Protein AF-A0A535CA31-F1 (afdb_monomer_lite)

Secondary structure (DSSP, 8-state):
-BSSSSTTSPB-----TT--EEEEEEEEEETTEEEEEEEESSPPTTSS--SS----TT-S---EEEEESBSTTS-BS-------PPPSSEEHHHHHB--TTT-BPPHHHHHHHHTTS-EEEEEEEPPPPSS-------S-TTHHHH-TTT---EEBSSTTS-GGG-SEEEE--GGGT-----SSEEEEEEEESS-GGGGG---SSGGGHHHHHHHHHTSEEEEEEEEESS--

pLDDT: mean 82.65, std 15.98, range [39.56, 98.69]

Foldseek 3Di:
DFADPEPPGHDLDDDDQPWDWDFLDDQDDYPLFGKTWTQTDDDPVPLVDDDDDPPPQQPDDRSTDIDTQPPNVDDGSDDDDDAPQDDAPFEVCSLQAGPPVRGGDHLVNSCRRAPFHKGKYKFAFADDDPDQPDDDDDQAPPCLLQVQVNQQRFGDRDLPDDSVPGRAGEGEDVVLVADEDDHSFMKMFIWGAQDPCLQRQDGPDHDPRSVRSVSSSSHTYTNYMDGDHDGD

Radius of gyration: 19.21 Å; chains: 1; bounding box: 56×37×55 Å

Structure (mmCIF, N/CA/C/O backbone):
data_AF-A0A535CA31-F1
#
_entry.id   AF-A0A535CA31-F1
#
loop_
_atom_site.group_PDB
_atom_site.id
_atom_site.type_symbol
_atom_site.label_atom_id
_atom_site.label_alt_id
_atom_site.label_comp_id
_atom_site.label_asym_id
_atom_site.label_entity_id
_atom_site.label_seq_id
_atom_site.pdbx_PDB_ins_code
_atom_site.Cartn_x
_atom_site.Cartn_y
_atom_site.Cartn_z
_atom_site.occupancy
_atom_site.B_iso_or_equiv
_atom_site.auth_seq_id
_atom_site.auth_comp_id
_atom_site.auth_asym_id
_atom_site.auth_atom_id
_atom_site.pdbx_PDB_model_num
ATOM 1 N N . MET A 1 1 ? -8.182 5.124 22.057 1.00 86.69 1 MET A N 1
ATOM 2 C CA . MET A 1 1 ? -7.651 3.838 21.563 1.00 86.69 1 MET A CA 1
ATOM 3 C C . MET A 1 1 ? -7.171 2.976 22.728 1.00 86.69 1 MET A C 1
ATOM 5 O O . MET A 1 1 ? -6.646 3.518 23.700 1.00 86.69 1 MET A O 1
ATOM 9 N N . ARG A 1 2 ? -7.371 1.656 22.662 1.00 88.81 2 ARG A N 1
ATOM 10 C CA . ARG A 1 2 ? -7.051 0.695 23.732 1.00 88.81 2 ARG A CA 1
ATOM 11 C C . ARG A 1 2 ? -6.333 -0.548 23.208 1.00 88.81 2 ARG A C 1
ATOM 13 O O . ARG A 1 2 ? -6.508 -0.919 22.053 1.00 88.81 2 ARG A O 1
ATOM 20 N N . ALA A 1 3 ? -5.570 -1.219 24.069 1.00 86.12 3 ALA A N 1
ATOM 21 C CA . ALA A 1 3 ? -4.814 -2.427 23.711 1.00 86.12 3 ALA A CA 1
ATOM 22 C C . ALA A 1 3 ? -5.703 -3.646 23.403 1.00 86.12 3 ALA A C 1
ATOM 24 O O . ALA A 1 3 ? -5.323 -4.532 22.645 1.00 86.12 3 ALA A O 1
ATOM 25 N N . LYS A 1 4 ? -6.905 -3.692 23.985 1.00 91.25 4 LYS A N 1
ATOM 26 C CA . LYS A 1 4 ? -7.910 -4.748 23.803 1.00 91.25 4 LYS A CA 1
ATOM 27 C C . LYS A 1 4 ? -9.289 -4.104 23.617 1.00 91.25 4 LYS A C 1
ATOM 29 O O . LYS A 1 4 ? -9.471 -2.982 24.100 1.00 91.25 4 LYS A O 1
ATOM 34 N N . PRO A 1 5 ? -10.249 -4.775 22.954 1.00 94.81 5 PRO A N 1
ATOM 35 C CA . PRO A 1 5 ? -11.619 -4.282 22.904 1.00 94.81 5 PRO A CA 1
ATOM 36 C C . PRO A 1 5 ? -12.211 -4.284 24.320 1.00 94.81 5 PRO A C 1
ATOM 38 O O . PRO A 1 5 ? -12.042 -5.248 25.065 1.00 94.81 5 PRO A O 1
ATOM 41 N N . GLY A 1 6 ? -12.878 -3.195 24.691 1.00 95.56 6 GLY A N 1
ATOM 42 C CA . GLY A 1 6 ? -13.497 -3.012 26.004 1.00 95.56 6 GLY A CA 1
ATOM 43 C C . GLY A 1 6 ? -12.935 -1.818 26.775 1.00 95.56 6 GLY A C 1
ATOM 44 O O . GLY A 1 6 ? -11.783 -1.415 26.627 1.00 95.56 6 GLY A O 1
ATOM 45 N N . THR A 1 7 ? -13.766 -1.243 27.631 1.00 94.50 7 THR A N 1
ATOM 46 C CA . THR A 1 7 ? -13.487 -0.074 28.473 1.00 94.50 7 THR A CA 1
ATOM 47 C C . THR A 1 7 ? -12.431 -0.337 29.550 1.00 94.50 7 THR A C 1
ATOM 49 O O . THR A 1 7 ? -11.760 0.604 29.970 1.00 94.50 7 THR A O 1
ATOM 52 N N . ALA A 1 8 ? -12.214 -1.602 29.928 1.00 95.69 8 ALA A N 1
ATOM 53 C CA . ALA A 1 8 ? -11.153 -2.027 30.846 1.00 95.69 8 ALA A CA 1
ATOM 54 C C . ALA A 1 8 ? -9.780 -2.238 30.170 1.00 95.69 8 ALA A C 1
ATOM 56 O O . ALA A 1 8 ? -8.780 -2.438 30.857 1.00 95.69 8 ALA A O 1
ATOM 57 N N . GLY A 1 9 ? -9.701 -2.211 28.833 1.00 89.69 9 GLY A N 1
ATOM 58 C CA . GLY A 1 9 ? -8.431 -2.354 28.116 1.00 89.69 9 GLY A CA 1
ATOM 59 C C . GLY A 1 9 ? -7.491 -1.178 28.393 1.00 89.69 9 GLY A C 1
ATOM 60 O O . GLY A 1 9 ? -7.945 -0.034 28.449 1.00 89.69 9 GLY A O 1
ATOM 61 N N . ALA A 1 10 ? -6.185 -1.438 28.525 1.00 87.62 10 ALA A N 1
ATOM 62 C CA . ALA A 1 10 ? -5.186 -0.390 28.753 1.00 87.62 10 ALA A CA 1
ATOM 63 C C . ALA A 1 10 ? -5.309 0.719 27.693 1.00 87.62 10 ALA A C 1
ATOM 65 O O . ALA A 1 10 ? -5.395 0.428 26.495 1.00 87.62 10 ALA A O 1
ATOM 66 N N . GLN A 1 11 ? -5.364 1.978 28.132 1.00 85.19 11 GLN A N 1
ATOM 67 C CA . GLN A 1 11 ? -5.439 3.123 27.231 1.00 85.19 11 GLN A CA 1
ATOM 68 C C . GLN A 1 11 ? -4.088 3.308 26.545 1.00 85.19 11 GLN A C 1
ATOM 70 O O . GLN A 1 11 ? -3.075 3.468 27.216 1.00 85.19 11 GLN A O 1
ATOM 75 N N . LEU A 1 12 ? -4.097 3.287 25.212 1.00 81.31 12 LEU A N 1
ATOM 76 C CA . LEU A 1 12 ? -2.897 3.510 24.406 1.00 81.31 12 LEU A CA 1
ATOM 77 C C . LEU A 1 12 ? -2.758 4.983 24.014 1.00 81.31 12 LEU A C 1
ATOM 79 O O . LEU A 1 12 ? -1.658 5.507 23.989 1.00 81.31 12 LEU A O 1
ATOM 83 N N . GLY A 1 13 ? -3.879 5.667 23.769 1.00 79.00 13 GLY A N 1
ATOM 84 C CA . GLY A 1 13 ? -3.908 7.090 23.424 1.00 79.00 13 GLY A CA 1
ATOM 85 C C . GLY A 1 13 ? -5.262 7.526 22.868 1.00 79.00 13 GLY A C 1
ATOM 86 O O . GLY A 1 13 ? -6.259 6.804 23.008 1.00 79.00 13 GLY A O 1
ATOM 87 N N . THR A 1 14 ? -5.308 8.694 22.235 1.00 80.88 14 THR A N 1
ATOM 88 C CA . THR A 1 14 ? -6.499 9.287 21.602 1.00 80.88 14 THR A CA 1
ATOM 89 C C . THR A 1 14 ? -6.304 9.426 20.093 1.00 80.88 14 THR A C 1
ATOM 91 O O . THR A 1 14 ? -5.176 9.445 19.616 1.00 80.88 14 THR A O 1
ATOM 94 N N . ILE A 1 15 ? -7.415 9.468 19.356 1.00 77.69 15 ILE A N 1
ATOM 95 C CA . ILE A 1 15 ? -7.457 9.815 17.931 1.00 77.69 15 ILE A CA 1
ATOM 96 C C . ILE A 1 15 ? -8.260 11.107 17.862 1.00 77.69 15 ILE A C 1
ATOM 98 O O . ILE A 1 15 ? -9.351 11.169 18.441 1.00 77.69 15 ILE A O 1
ATOM 102 N N . ASP A 1 16 ? -7.707 12.125 17.219 1.00 81.12 16 ASP A N 1
ATOM 103 C CA . ASP A 1 16 ? -8.359 13.425 17.112 1.00 81.12 16 ASP A CA 1
ATOM 104 C C . ASP A 1 16 ? -9.468 13.386 16.055 1.00 81.12 16 ASP A C 1
ATOM 106 O O . ASP A 1 16 ? -9.433 12.611 15.096 1.00 81.12 16 ASP A O 1
ATOM 110 N N . ALA A 1 17 ? -10.479 14.239 16.225 1.00 83.31 17 ALA A N 1
ATOM 111 C CA . ALA A 1 17 ? -11.563 14.342 15.259 1.00 83.31 17 ALA A CA 1
ATOM 112 C C . ALA A 1 17 ? -11.018 14.718 13.869 1.00 83.31 17 ALA A C 1
ATOM 114 O O . ALA A 1 17 ? -10.210 15.636 13.734 1.00 83.31 17 ALA A O 1
ATOM 115 N N . GLY A 1 18 ? -11.477 14.008 12.837 1.00 82.75 18 GLY A N 1
ATOM 116 C CA . GLY A 1 18 ? -11.027 14.200 11.456 1.00 82.75 18 GLY A CA 1
ATOM 117 C C . GLY A 1 18 ? -9.756 13.433 11.075 1.00 82.75 18 GLY A C 1
ATOM 118 O O . GLY A 1 18 ? -9.394 13.448 9.900 1.00 82.75 18 GLY A O 1
ATOM 119 N N . GLN A 1 19 ? -9.096 12.735 12.008 1.00 81.75 19 GLN A N 1
ATOM 120 C CA . GLN A 1 19 ? -7.996 11.832 11.659 1.00 81.75 19 GLN A CA 1
ATOM 121 C C . GLN A 1 19 ? -8.506 10.565 10.966 1.00 81.75 19 GLN A C 1
ATOM 123 O O . GLN A 1 19 ? -9.534 9.994 11.334 1.00 81.75 19 GLN A O 1
ATOM 128 N N . LEU A 1 20 ? -7.748 10.111 9.968 1.00 81.19 20 LEU A N 1
ATOM 129 C CA . LEU A 1 20 ? -8.026 8.881 9.237 1.00 81.19 20 LEU A CA 1
ATOM 130 C C . LEU A 1 20 ? -7.389 7.674 9.936 1.00 81.19 20 LEU A C 1
ATOM 132 O O . LEU A 1 20 ? -6.297 7.747 10.500 1.00 81.19 20 LEU A O 1
ATOM 136 N N . GLY A 1 21 ? -8.060 6.530 9.857 1.00 83.88 21 GLY A N 1
ATOM 137 C CA . GLY A 1 21 ? -7.533 5.249 10.309 1.00 83.88 21 GLY A CA 1
ATOM 138 C C . GLY A 1 21 ? -8.069 4.112 9.450 1.00 83.88 21 GLY A C 1
ATOM 139 O O . GLY A 1 21 ? -9.169 4.195 8.9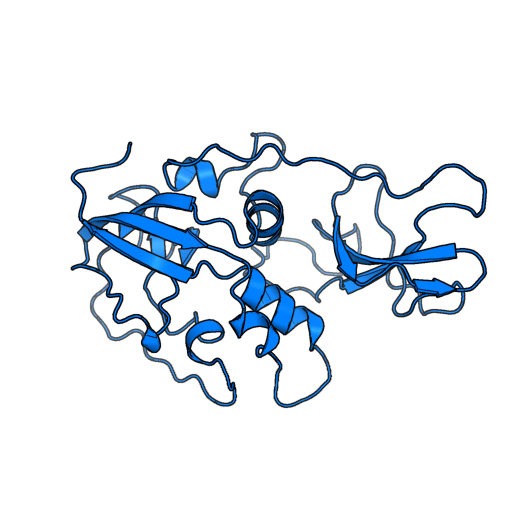05 1.00 83.88 21 GLY A O 1
ATOM 140 N N . PHE A 1 22 ? -7.292 3.042 9.337 1.00 86.12 22 PHE A N 1
ATOM 141 C CA . PHE A 1 22 ? -7.656 1.850 8.582 1.00 86.12 22 PHE A CA 1
ATOM 142 C C . PHE A 1 22 ? -8.183 0.776 9.515 1.00 86.12 22 PHE A C 1
ATOM 144 O O . PHE A 1 22 ? -7.484 0.372 10.439 1.00 86.12 22 PHE A O 1
ATOM 151 N N . VAL A 1 23 ? -9.398 0.286 9.271 1.00 89.94 23 VAL A N 1
ATOM 152 C CA . VAL A 1 23 ? -9.935 -0.866 10.004 1.00 89.94 23 VAL A CA 1
ATOM 153 C C . VAL A 1 23 ? -9.189 -2.121 9.564 1.00 89.94 23 VAL A C 1
ATOM 155 O O . VAL A 1 23 ? -9.264 -2.516 8.404 1.00 89.94 23 VAL A O 1
ATOM 158 N N . VAL A 1 24 ? -8.491 -2.759 10.502 1.00 86.88 24 VAL A N 1
ATOM 159 C CA . VAL A 1 24 ? -7.731 -3.995 10.253 1.00 86.88 24 VAL A CA 1
ATOM 160 C C . VAL A 1 24 ? -8.360 -5.219 10.917 1.00 86.88 24 VAL A C 1
ATOM 162 O O . VAL A 1 24 ? -8.057 -6.343 10.534 1.00 86.88 24 VAL A O 1
ATOM 165 N N . ALA A 1 25 ? -9.245 -5.021 11.902 1.00 88.75 25 ALA A N 1
ATOM 166 C CA . ALA A 1 25 ? -10.047 -6.087 12.503 1.00 88.75 25 ALA A CA 1
ATOM 167 C C . ALA A 1 25 ? -11.339 -5.548 13.144 1.00 88.75 25 ALA A C 1
ATOM 169 O O . ALA A 1 25 ? -11.441 -4.366 13.482 1.00 88.75 25 ALA A O 1
ATOM 170 N N . GLY A 1 26 ? -12.301 -6.442 13.381 1.00 91.31 26 GLY A N 1
ATOM 171 C CA . GLY A 1 26 ? -13.609 -6.136 13.970 1.00 91.31 26 GLY A CA 1
ATOM 172 C C . GLY A 1 26 ? -14.763 -6.210 12.956 1.00 91.31 26 GLY A C 1
ATOM 173 O O . GLY A 1 26 ? -14.528 -6.526 11.792 1.00 91.31 26 GLY A O 1
ATOM 174 N N . PRO A 1 27 ? -16.010 -5.942 13.385 1.00 94.56 27 PRO A N 1
ATOM 175 C CA . PRO A 1 27 ? -16.383 -5.514 14.733 1.00 94.56 27 PRO A CA 1
ATOM 176 C C . PRO A 1 27 ? -16.259 -6.632 15.779 1.00 94.56 27 PRO A C 1
ATOM 178 O O . PRO A 1 27 ? -16.555 -7.792 15.508 1.00 94.56 27 PRO A O 1
ATOM 181 N N . VAL A 1 28 ? -15.870 -6.266 17.001 1.00 95.94 28 VAL A N 1
ATOM 182 C CA . VAL A 1 28 ? -15.952 -7.117 18.199 1.00 95.94 28 VAL A CA 1
ATOM 183 C C . VAL A 1 28 ? -16.857 -6.438 19.222 1.00 95.94 28 VAL A C 1
ATOM 185 O O . VAL A 1 28 ? -16.630 -5.286 19.585 1.00 95.94 28 VAL A O 1
ATOM 188 N N . SER A 1 29 ? -17.885 -7.134 19.703 1.00 96.19 29 SER A N 1
ATOM 189 C CA . SER A 1 29 ? -18.776 -6.604 20.741 1.00 96.19 29 SER A CA 1
ATOM 190 C C . SER A 1 29 ? -18.151 -6.746 22.132 1.00 96.19 29 SER A C 1
ATOM 192 O O . SER A 1 29 ? -17.832 -7.856 22.549 1.00 96.19 29 SER A O 1
ATOM 194 N N . ALA A 1 30 ? -18.004 -5.638 22.864 1.00 96.44 30 ALA A N 1
ATOM 195 C CA . ALA A 1 30 ? -17.549 -5.632 24.259 1.00 96.44 30 ALA A CA 1
ATOM 196 C C . ALA A 1 30 ? -18.073 -4.394 25.005 1.00 96.44 30 ALA A C 1
ATOM 198 O O . ALA A 1 30 ? -18.080 -3.290 24.457 1.00 96.44 30 ALA A O 1
ATOM 199 N N . ASP A 1 31 ? -18.506 -4.576 26.255 1.00 95.31 31 ASP A N 1
ATOM 200 C CA . ASP A 1 31 ? -19.038 -3.522 27.137 1.00 95.31 31 ASP A CA 1
ATOM 201 C C . ASP A 1 31 ? -20.188 -2.695 26.529 1.00 95.31 31 ASP A C 1
ATOM 203 O O . ASP A 1 31 ? -20.350 -1.516 26.829 1.00 95.31 31 ASP A O 1
ATOM 207 N N . GLY A 1 32 ? -20.978 -3.303 25.639 1.00 94.44 32 GLY A N 1
ATOM 208 C CA . GLY A 1 32 ? -22.076 -2.633 24.932 1.00 94.44 32 GLY A CA 1
ATOM 209 C C . GLY A 1 32 ? -21.660 -1.842 23.686 1.00 94.44 32 GLY A C 1
ATOM 210 O O . GLY A 1 32 ? -22.526 -1.280 23.023 1.00 94.44 32 GLY A O 1
ATOM 211 N N . TYR A 1 33 ? -20.375 -1.827 23.325 1.00 95.62 33 TYR A N 1
ATOM 212 C CA . TYR A 1 33 ? -19.852 -1.138 22.142 1.00 95.62 33 TYR A CA 1
ATOM 213 C C . TYR A 1 33 ? -19.453 -2.133 21.045 1.00 95.62 33 TYR A C 1
ATOM 215 O O . TYR A 1 33 ? -19.024 -3.255 21.328 1.00 95.62 33 TYR A O 1
ATOM 223 N N . ALA A 1 34 ? -19.521 -1.691 19.788 1.00 95.69 34 ALA A N 1
ATOM 224 C CA . ALA A 1 34 ? -18.806 -2.327 18.685 1.00 95.69 34 ALA A CA 1
ATOM 225 C C . ALA A 1 34 ? -17.381 -1.761 18.623 1.00 95.69 34 ALA A C 1
ATOM 227 O O . ALA A 1 34 ? -17.205 -0.553 18.465 1.00 95.69 34 ALA A O 1
ATOM 228 N N . TRP A 1 35 ? -16.374 -2.619 18.760 1.00 95.81 35 TRP A N 1
ATOM 229 C CA . TRP A 1 35 ? -14.964 -2.245 18.718 1.00 95.81 35 TRP A CA 1
ATOM 230 C C . TRP A 1 35 ? -14.332 -2.637 17.390 1.00 95.81 35 TRP A C 1
ATOM 232 O O . TRP A 1 35 ? -14.496 -3.763 16.923 1.00 95.81 35 TRP A O 1
ATOM 242 N N . TYR A 1 36 ? -13.550 -1.723 16.832 1.00 94.31 36 TYR A N 1
ATOM 243 C CA . TYR A 1 36 ? -12.744 -1.928 15.638 1.00 94.31 36 TYR A CA 1
ATOM 244 C C . TYR A 1 36 ? -11.279 -1.734 15.990 1.00 94.31 36 TYR A C 1
ATOM 246 O O . TYR A 1 36 ? -10.933 -0.807 16.726 1.00 94.31 36 TYR A O 1
ATOM 254 N N . ARG A 1 37 ? -10.415 -2.606 15.478 1.00 91.06 37 ARG A N 1
ATOM 255 C CA . ARG A 1 37 ? -8.972 -2.408 15.557 1.00 91.06 37 ARG A CA 1
ATOM 256 C C . ARG A 1 37 ? -8.558 -1.560 14.370 1.00 91.06 37 ARG A C 1
ATOM 258 O O . ARG A 1 37 ? -8.834 -1.939 13.231 1.00 91.06 37 ARG A O 1
ATOM 265 N N . LEU A 1 38 ? -7.915 -0.433 14.640 1.00 88.12 38 LEU A N 1
ATOM 266 C CA . LEU A 1 38 ? -7.417 0.467 13.612 1.00 88.12 38 LEU A CA 1
ATOM 267 C C . LEU A 1 38 ? -5.899 0.406 13.523 1.00 88.12 38 LEU A C 1
ATOM 269 O O . LEU A 1 38 ? -5.246 0.250 14.548 1.00 88.12 38 LEU A O 1
ATOM 273 N N . SER A 1 39 ? -5.380 0.596 12.314 1.00 81.06 39 SER A N 1
ATOM 274 C CA . SER A 1 39 ? -4.053 1.155 12.064 1.00 81.06 39 SER A CA 1
ATOM 275 C C . SER A 1 39 ? -4.235 2.650 11.787 1.00 81.06 39 SER A C 1
ATOM 277 O O . SER A 1 39 ? -4.867 3.026 10.797 1.00 81.06 39 SER A O 1
ATOM 279 N N . ALA A 1 40 ? -3.817 3.508 12.718 1.00 65.94 40 ALA A N 1
ATOM 280 C CA . ALA A 1 40 ? -4.066 4.948 12.628 1.00 65.94 40 ALA A CA 1
ATOM 281 C C . ALA A 1 40 ? -3.080 5.644 11.672 1.00 65.94 40 ALA A C 1
ATOM 283 O O . ALA A 1 40 ? -1.875 5.393 11.720 1.00 65.94 40 ALA A O 1
ATOM 284 N N . VAL A 1 41 ? -3.588 6.544 10.821 1.00 56.06 41 VAL A N 1
ATOM 285 C CA . VAL A 1 41 ? -2.772 7.378 9.927 1.00 56.06 41 VAL A CA 1
ATOM 286 C C . VAL A 1 41 ? -2.448 8.670 10.659 1.00 56.06 41 VAL A C 1
ATOM 288 O O . VAL A 1 41 ? -3.276 9.571 10.758 1.00 56.06 41 VAL A O 1
ATOM 291 N N . GLY A 1 42 ? -1.236 8.753 11.191 1.00 49.34 42 GLY A N 1
ATOM 292 C CA . GLY A 1 42 ? -0.767 9.928 11.913 1.00 49.34 42 GLY A CA 1
ATOM 293 C C . GLY A 1 42 ? -0.438 9.609 13.361 1.00 49.34 42 GLY A C 1
ATOM 294 O O . GLY A 1 42 ? -1.147 8.885 14.056 1.00 49.34 42 GLY A O 1
ATOM 295 N N . LEU A 1 43 ? 0.690 10.148 13.802 1.00 50.66 43 LEU A N 1
ATOM 296 C CA . LEU A 1 43 ? 1.140 10.023 15.174 1.00 50.66 43 LEU A CA 1
ATOM 297 C C . LEU A 1 43 ? 0.301 10.974 16.034 1.00 50.66 43 LEU A C 1
ATOM 299 O O . LEU A 1 43 ? 0.259 12.169 15.721 1.00 50.66 43 LEU A O 1
ATOM 303 N N . PRO A 1 44 ? -0.367 10.498 17.098 1.00 44.97 44 PRO A N 1
ATOM 304 C CA . PRO A 1 44 ? -1.011 11.410 18.022 1.00 44.97 44 PRO A CA 1
ATOM 305 C C . PRO A 1 44 ? 0.028 12.384 18.601 1.00 44.97 44 PRO A C 1
ATOM 307 O O . PRO A 1 44 ? 1.177 11.986 18.847 1.00 44.97 44 PRO A O 1
ATOM 310 N N . PRO A 1 45 ? -0.356 13.641 18.882 1.00 41.66 45 PRO A N 1
ATOM 311 C CA . PRO A 1 45 ? 0.457 14.518 19.711 1.00 41.66 45 PRO A CA 1
ATOM 312 C C . PRO A 1 45 ? 0.823 13.782 21.011 1.00 41.66 45 PRO A C 1
ATOM 314 O O . PRO A 1 45 ? -0.056 13.247 21.689 1.00 41.66 45 PRO A O 1
ATOM 317 N N . ASN A 1 46 ? 2.113 13.749 21.363 1.00 43.19 46 ASN A N 1
ATOM 318 C CA . ASN A 1 46 ? 2.670 13.057 22.541 1.00 43.19 46 ASN A CA 1
ATOM 319 C C . ASN A 1 46 ? 2.808 11.521 22.455 1.00 43.19 46 ASN A C 1
ATOM 321 O O . ASN A 1 46 ? 3.026 10.878 23.480 1.00 43.19 46 ASN A O 1
ATOM 325 N N . ALA A 1 47 ? 2.767 10.913 21.264 1.00 51.25 47 ALA A N 1
ATOM 326 C CA . ALA A 1 47 ? 3.049 9.478 21.090 1.00 51.25 47 ALA A CA 1
ATOM 327 C C . ALA A 1 47 ? 4.520 9.071 21.357 1.00 51.25 47 ALA A C 1
ATOM 329 O O . ALA A 1 47 ? 4.866 7.902 21.213 1.00 51.25 47 ALA A O 1
ATOM 330 N N . GLY A 1 48 ? 5.403 10.022 21.692 1.00 50.22 48 GLY A N 1
ATOM 331 C CA . GLY A 1 48 ? 6.852 9.795 21.815 1.00 50.22 48 GLY A CA 1
ATOM 332 C C . GLY A 1 48 ? 7.569 9.593 20.472 1.00 50.22 48 GLY A C 1
ATOM 333 O O . GLY A 1 48 ? 8.763 9.317 20.451 1.00 50.22 48 GLY A O 1
ATOM 334 N N . CYS A 1 49 ? 6.845 9.753 19.362 1.00 53.34 49 CYS A N 1
ATOM 335 C CA . CYS A 1 49 ? 7.288 9.518 17.989 1.00 53.34 49 CYS A CA 1
ATOM 336 C C . CYS A 1 49 ? 7.535 10.821 17.215 1.00 53.34 49 CYS A C 1
ATOM 338 O O . CYS A 1 49 ? 7.192 10.917 16.043 1.00 53.34 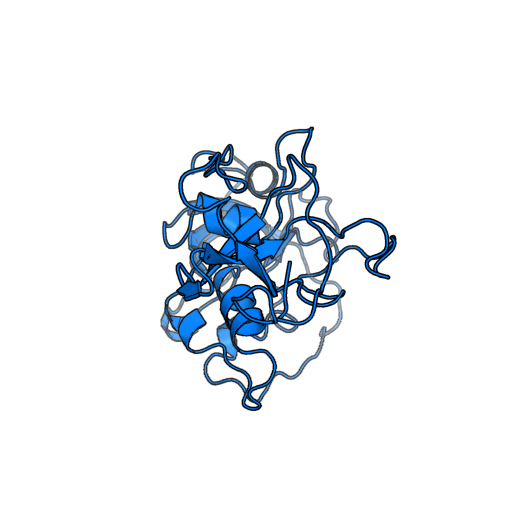49 CYS A O 1
ATOM 340 N N . GLU A 1 50 ? 8.039 11.875 17.856 1.00 48.94 50 GLU A N 1
ATOM 341 C CA . GLU A 1 50 ? 8.169 13.164 17.170 1.00 48.94 50 GLU A CA 1
ATOM 342 C C . GLU A 1 50 ? 9.085 13.100 15.923 1.00 48.94 50 GLU A C 1
ATOM 344 O O . GLU A 1 50 ? 10.030 12.305 15.878 1.00 48.94 50 GLU A O 1
ATOM 349 N N . PRO A 1 51 ? 8.815 13.932 14.893 1.00 47.19 51 PRO A N 1
ATOM 350 C CA . PRO A 1 51 ? 9.683 14.091 13.723 1.00 47.19 51 PRO A CA 1
ATOM 351 C C . PRO A 1 51 ? 11.164 14.299 14.114 1.00 47.19 51 PRO A C 1
ATOM 353 O O . PRO A 1 51 ? 11.431 14.909 15.149 1.00 47.19 51 PRO A O 1
ATOM 356 N N . PRO A 1 52 ? 12.142 13.864 13.287 1.00 43.16 52 PRO A N 1
ATOM 357 C CA . PRO A 1 52 ? 12.053 13.786 11.831 1.00 43.16 52 PRO A CA 1
ATOM 358 C C . PRO A 1 52 ? 12.165 12.351 11.300 1.00 43.16 52 PRO A C 1
ATOM 360 O O . PRO A 1 52 ? 13.008 12.064 10.452 1.00 43.16 52 PRO A O 1
ATOM 363 N N . VAL A 1 53 ? 11.345 11.417 11.776 1.00 44.50 53 VAL A N 1
ATOM 364 C CA . VAL A 1 53 ? 11.383 10.055 11.229 1.00 44.50 53 VAL A CA 1
ATOM 365 C C . VAL A 1 53 ? 10.427 9.973 10.039 1.00 44.50 53 VAL A C 1
ATOM 367 O O . VAL A 1 53 ? 9.210 9.951 10.207 1.00 44.50 53 VAL A O 1
ATOM 370 N N . ARG A 1 54 ? 10.970 9.948 8.812 1.00 42.72 54 ARG A N 1
ATOM 371 C CA . ARG A 1 54 ? 10.228 9.443 7.646 1.00 42.72 54 ARG A CA 1
ATOM 372 C C . ARG A 1 54 ? 9.935 7.971 7.931 1.00 42.72 54 ARG A C 1
ATOM 374 O O . ARG A 1 54 ? 10.849 7.150 7.903 1.00 42.72 54 ARG A O 1
ATOM 381 N N . THR A 1 55 ? 8.692 7.658 8.273 1.00 39.56 55 THR A N 1
ATOM 382 C CA . THR A 1 55 ? 8.262 6.305 8.622 1.00 39.56 55 THR A CA 1
ATOM 383 C C . THR A 1 55 ? 8.364 5.414 7.388 1.00 39.56 55 THR A C 1
ATOM 385 O O . THR A 1 55 ? 7.614 5.536 6.423 1.00 39.56 55 THR A O 1
ATOM 388 N N . THR A 1 56 ? 9.352 4.528 7.399 1.00 42.47 56 THR A N 1
ATOM 389 C CA . THR A 1 56 ? 9.477 3.435 6.436 1.00 42.47 56 THR A CA 1
ATOM 390 C C . THR A 1 56 ? 9.189 2.134 7.170 1.00 42.47 56 THR A C 1
ATOM 392 O O . THR A 1 56 ? 9.675 1.912 8.277 1.00 42.47 56 THR A O 1
ATOM 395 N N . PRO A 1 57 ? 8.338 1.287 6.598 1.00 45.34 57 PRO A N 1
ATOM 396 C CA . PRO A 1 57 ? 6.899 1.508 6.639 1.00 45.34 57 PRO A CA 1
ATOM 397 C C . PRO A 1 57 ? 6.276 1.444 8.061 1.00 45.34 57 PRO A C 1
ATOM 399 O O . PRO A 1 57 ? 5.103 1.777 8.180 1.00 45.34 57 PRO A O 1
ATOM 402 N N . PHE A 1 58 ? 7.035 1.115 9.127 1.00 54.94 58 PHE A N 1
ATOM 403 C CA . PHE A 1 58 ? 6.502 0.849 10.484 1.00 54.94 58 PHE A CA 1
ATOM 404 C C . PHE A 1 58 ? 7.395 1.265 11.678 1.00 54.94 58 PHE A C 1
ATOM 406 O O . PHE A 1 58 ? 7.155 0.873 12.814 1.00 54.94 58 PHE A O 1
ATOM 413 N N . THR A 1 59 ? 8.425 2.102 11.513 1.00 45.34 59 THR A N 1
ATOM 414 C CA . THR A 1 59 ? 9.256 2.523 12.668 1.00 45.34 59 THR A CA 1
ATOM 415 C C . THR A 1 59 ? 8.678 3.725 13.432 1.00 45.34 59 THR A C 1
ATOM 417 O O . THR A 1 59 ? 9.179 4.840 13.281 1.00 45.34 59 THR A O 1
ATOM 420 N N . CYS A 1 60 ? 7.613 3.496 14.211 1.00 49.03 60 CYS A N 1
ATOM 421 C CA . CYS A 1 60 ? 7.309 4.045 15.551 1.00 49.03 60 CYS A CA 1
ATOM 422 C C . CYS A 1 60 ? 5.929 3.512 15.980 1.00 49.03 60 CYS A C 1
ATOM 424 O O . CYS A 1 60 ? 4.983 3.676 15.211 1.00 49.03 60 CYS A O 1
ATOM 426 N N . PRO A 1 61 ? 5.823 2.878 17.167 1.00 49.41 61 PRO A N 1
ATOM 427 C CA . PRO A 1 61 ? 5.245 1.538 17.297 1.00 49.41 61 PRO A CA 1
ATOM 428 C C . PRO A 1 61 ? 3.906 1.440 16.583 1.00 49.41 61 PRO A C 1
ATOM 430 O O . PRO A 1 61 ? 3.047 2.270 16.842 1.00 49.41 61 PRO A O 1
ATOM 433 N N . ASP A 1 62 ? 3.738 0.443 15.721 1.00 54.50 62 ASP A N 1
ATOM 434 C CA . ASP A 1 62 ? 2.488 0.088 15.056 1.00 54.50 62 ASP A CA 1
ATOM 435 C C . ASP A 1 62 ? 1.278 0.411 15.929 1.00 54.50 62 ASP A C 1
ATOM 437 O O . ASP A 1 62 ? 0.950 -0.325 16.864 1.00 54.50 62 ASP A O 1
ATOM 441 N N . TRP A 1 63 ? 0.635 1.561 15.676 1.00 65.75 63 TRP A N 1
ATOM 442 C CA . TRP A 1 63 ? -0.505 2.029 16.466 1.00 65.75 63 TRP A CA 1
ATOM 443 C C . TRP A 1 63 ? -1.737 1.230 16.036 1.00 65.75 63 TRP A C 1
ATOM 445 O O . TRP A 1 63 ? -2.694 1.743 15.459 1.00 65.75 63 TRP A O 1
ATOM 455 N N . LEU A 1 64 ? -1.669 -0.070 16.314 1.00 79.94 64 LEU A N 1
ATOM 456 C CA . LEU A 1 64 ? -2.730 -1.039 16.225 1.00 79.94 64 LEU A CA 1
ATOM 457 C C . LEU A 1 64 ? -3.467 -1.050 17.551 1.00 79.94 64 LEU A C 1
ATOM 459 O O . LEU A 1 64 ? -3.036 -1.670 18.524 1.00 79.94 64 LEU A O 1
ATOM 463 N N . GLY A 1 65 ? -4.633 -0.424 17.587 1.00 85.62 65 GLY A N 1
ATOM 464 C CA . GLY A 1 65 ? -5.446 -0.445 18.789 1.00 85.62 65 GLY A CA 1
ATOM 465 C C . GLY A 1 65 ? -6.929 -0.406 18.516 1.00 85.62 65 GLY A C 1
ATOM 466 O O . GLY A 1 65 ? -7.402 -0.082 17.432 1.00 85.62 65 GLY A O 1
ATOM 467 N N . TRP A 1 66 ? -7.669 -0.782 19.544 1.00 91.69 66 TRP A N 1
ATOM 468 C CA . TRP A 1 66 ? -9.110 -0.891 19.510 1.00 91.69 66 TRP A CA 1
ATOM 469 C C . TRP A 1 66 ? -9.754 0.448 19.848 1.00 91.69 66 TRP A C 1
ATOM 471 O O . TRP A 1 66 ? -9.402 1.120 20.825 1.00 91.69 66 TRP A O 1
ATOM 481 N N . VAL A 1 67 ? -10.732 0.830 19.045 1.00 92.69 67 VAL A N 1
ATOM 482 C CA . VAL A 1 67 ? -11.596 1.989 19.254 1.00 92.69 67 VAL A CA 1
ATOM 483 C C . VAL A 1 67 ? -13.044 1.548 19.154 1.00 92.69 67 VAL A C 1
ATOM 485 O O . VAL A 1 67 ? -13.389 0.669 18.367 1.00 92.69 67 VAL A O 1
ATOM 488 N N . ALA A 1 68 ? -13.894 2.137 19.983 1.00 94.88 68 ALA A N 1
ATOM 489 C CA . ALA A 1 68 ? -15.324 1.929 19.868 1.00 94.88 68 ALA A CA 1
ATOM 490 C C . ALA A 1 68 ? -15.873 2.762 18.703 1.00 94.88 68 ALA A C 1
ATOM 492 O O . ALA A 1 68 ? -15.425 3.882 18.464 1.00 94.88 68 ALA A O 1
ATOM 493 N N . ALA A 1 69 ? -16.861 2.212 18.005 1.00 93.88 69 ALA A N 1
ATOM 494 C CA . ALA A 1 69 ? -17.507 2.844 16.860 1.00 93.88 69 ALA A CA 1
ATOM 495 C C . ALA A 1 69 ? -18.263 4.131 17.218 1.00 93.88 69 ALA A C 1
ATOM 497 O O . ALA A 1 69 ? -18.474 4.979 16.361 1.00 93.88 69 ALA A O 1
ATOM 498 N N . GLY A 1 70 ? -18.700 4.258 18.470 1.00 92.69 70 GLY A N 1
ATOM 499 C CA . GLY A 1 70 ? -19.585 5.312 18.953 1.00 92.69 70 GLY A CA 1
ATOM 500 C C . GLY A 1 70 ? -20.268 4.900 20.247 1.00 92.69 70 GLY A C 1
ATOM 501 O O . GLY A 1 70 ? -20.110 3.765 20.697 1.00 92.69 70 GLY A O 1
ATOM 502 N N . GLN A 1 71 ? -21.052 5.802 20.836 1.00 89.69 71 GLN A N 1
ATOM 503 C CA . GLN A 1 71 ? -21.882 5.456 21.992 1.00 89.69 71 GLN A CA 1
ATOM 504 C C . GLN A 1 71 ? -22.977 4.443 21.609 1.00 89.69 71 GLN A C 1
ATOM 506 O O . GLN A 1 71 ? -23.527 4.538 20.508 1.00 89.69 71 GLN A O 1
ATOM 511 N N . PRO A 1 72 ? -23.359 3.508 22.500 1.00 84.38 72 PRO A N 1
ATOM 512 C CA . PRO A 1 72 ? -24.456 2.583 22.231 1.00 84.38 72 PRO A CA 1
ATOM 513 C C . PRO A 1 72 ? -25.763 3.365 22.035 1.00 84.38 72 PRO A C 1
ATOM 515 O O . PRO A 1 72 ? -26.209 4.066 22.939 1.00 84.38 72 PRO A O 1
ATOM 518 N N . GLY A 1 73 ? -26.352 3.281 20.837 1.00 83.38 73 GLY A N 1
ATOM 519 C CA . GLY A 1 73 ? -27.562 4.032 20.472 1.00 83.38 73 GLY A CA 1
ATOM 520 C C . GLY A 1 73 ? -27.367 5.546 20.286 1.00 83.38 73 GLY A C 1
ATOM 521 O O . GLY A 1 73 ? -28.356 6.260 20.140 1.00 83.38 73 GLY A O 1
ATOM 522 N N . GLY A 1 74 ? -26.123 6.037 20.305 1.00 89.06 74 GLY A N 1
ATOM 523 C CA . GLY A 1 74 ? -25.778 7.448 20.123 1.00 89.06 74 GLY A CA 1
ATOM 524 C C . GLY A 1 74 ? -25.114 7.745 18.776 1.00 89.06 74 GLY A C 1
ATOM 525 O O . GLY A 1 74 ? -25.115 6.922 17.861 1.00 89.06 74 GLY A O 1
ATOM 526 N N . GLN A 1 75 ? -24.529 8.941 18.661 1.00 87.94 75 GLN A N 1
ATOM 527 C CA . GLN A 1 75 ? -23.785 9.353 17.470 1.00 87.94 75 GLN A CA 1
ATOM 528 C C . GLN A 1 75 ? -22.498 8.514 17.315 1.00 87.94 75 GLN A C 1
ATOM 530 O O . GLN A 1 75 ? -21.782 8.311 18.307 1.00 87.94 75 GLN A O 1
ATOM 535 N N . PRO A 1 76 ? -22.180 8.031 16.097 1.00 91.56 76 PRO A N 1
ATOM 536 C CA . PRO A 1 76 ? -20.923 7.341 15.845 1.00 91.56 76 PRO A CA 1
ATOM 537 C C . PRO A 1 76 ? -19.722 8.281 16.027 1.00 91.56 76 PRO A C 1
ATOM 539 O O . PRO A 1 76 ? -19.782 9.464 15.701 1.00 91.56 76 PRO A O 1
ATOM 542 N N . TRP A 1 77 ? -18.624 7.737 16.550 1.00 90.69 77 TRP A N 1
ATOM 543 C CA . TRP A 1 77 ? -17.306 8.380 16.585 1.00 90.69 77 TRP A CA 1
ATOM 544 C C . TRP A 1 77 ? -16.464 8.024 15.359 1.00 90.69 77 TRP A C 1
ATOM 546 O O . TRP A 1 77 ? -15.565 8.776 14.999 1.00 90.69 77 TRP A O 1
ATOM 556 N N . LEU A 1 78 ? -16.742 6.872 14.740 1.00 90.94 78 LEU A N 1
ATOM 557 C CA . LEU A 1 78 ? -16.115 6.436 13.500 1.00 90.94 78 LEU A CA 1
ATOM 558 C C . LEU A 1 78 ? -17.105 6.575 12.354 1.00 90.94 78 LEU A C 1
ATOM 560 O O . LEU A 1 78 ? -18.213 6.042 12.417 1.00 90.94 78 LEU A O 1
ATOM 564 N N . GLU A 1 79 ? -16.668 7.224 11.286 1.00 91.38 79 GLU A N 1
ATOM 565 C CA . GLU A 1 79 ? -17.417 7.324 10.044 1.00 91.38 79 GLU A CA 1
ATOM 566 C C . GLU A 1 79 ? -16.609 6.681 8.918 1.00 91.38 79 GLU A C 1
ATOM 568 O O . GLU A 1 79 ? -15.391 6.852 8.826 1.00 91.38 79 GLU A O 1
ATOM 573 N N . ALA A 1 80 ? -17.286 5.903 8.074 1.00 90.50 80 ALA A N 1
ATOM 574 C CA . ALA A 1 80 ? -16.665 5.382 6.869 1.00 90.50 80 ALA A CA 1
ATOM 575 C C . ALA A 1 80 ? -16.411 6.539 5.900 1.00 90.50 80 ALA A C 1
ATOM 577 O O . ALA A 1 80 ? -17.282 7.373 5.673 1.00 90.50 80 ALA A O 1
ATOM 578 N N . THR A 1 81 ? -15.230 6.564 5.296 1.00 88.69 81 THR A N 1
ATOM 579 C CA . THR A 1 81 ? -14.859 7.587 4.320 1.00 88.69 81 THR A CA 1
ATOM 580 C C . THR A 1 81 ? -14.250 6.949 3.083 1.00 88.69 81 THR A C 1
ATOM 582 O O . THR A 1 81 ? -13.745 5.826 3.126 1.00 88.69 81 THR A O 1
ATOM 585 N N . THR A 1 82 ? -14.313 7.665 1.966 1.00 86.94 82 THR A N 1
ATOM 586 C CA . THR A 1 82 ? -13.739 7.244 0.689 1.00 86.94 82 THR A CA 1
ATOM 587 C C . THR A 1 82 ? -12.513 8.079 0.375 1.00 86.94 82 THR A C 1
ATOM 589 O O . THR A 1 82 ? -12.569 9.309 0.397 1.00 86.94 82 THR A O 1
ATOM 592 N N . LEU A 1 83 ? -11.417 7.413 0.022 1.00 86.50 83 LEU A N 1
ATOM 593 C CA . LEU A 1 83 ? -10.211 8.088 -0.434 1.00 86.50 83 LEU A CA 1
ATOM 594 C C . LEU A 1 83 ? -10.337 8.467 -1.919 1.00 86.50 83 LEU A C 1
ATOM 596 O O . LEU A 1 83 ? -10.884 7.692 -2.707 1.00 86.50 83 LEU A O 1
ATOM 600 N N . PRO A 1 84 ? -9.813 9.631 -2.341 1.00 89.12 84 PRO A N 1
ATOM 601 C CA . PRO A 1 84 ? -9.710 9.973 -3.753 1.00 89.12 84 PRO A CA 1
ATOM 602 C C . PRO A 1 84 ? -8.597 9.141 -4.408 1.00 89.12 84 PRO A C 1
ATOM 604 O O . PRO A 1 84 ? -7.415 9.507 -4.389 1.00 89.12 84 PRO A O 1
ATOM 607 N N . CYS A 1 85 ? -8.989 8.001 -4.971 1.00 91.88 85 CYS A N 1
ATOM 608 C CA . CYS A 1 85 ? -8.093 7.050 -5.618 1.00 91.88 85 CYS A CA 1
ATOM 609 C C . CYS A 1 85 ? -7.905 7.395 -7.106 1.00 91.88 85 CYS A C 1
ATOM 611 O O . CYS A 1 85 ? -8.894 7.490 -7.836 1.00 91.88 85 CYS A O 1
ATOM 613 N N . PRO A 1 86 ? -6.662 7.594 -7.578 1.00 92.62 86 PRO A N 1
ATOM 614 C CA . PRO A 1 86 ? -6.371 7.765 -8.997 1.00 92.62 86 PRO A CA 1
ATOM 615 C C . PRO A 1 86 ? -6.904 6.604 -9.841 1.00 92.62 86 PRO A C 1
ATOM 617 O O . PRO A 1 86 ? -6.821 5.439 -9.456 1.00 92.62 86 PRO A O 1
ATOM 620 N N . ALA A 1 87 ? -7.411 6.914 -11.032 1.00 95.75 87 ALA A N 1
ATOM 621 C CA . ALA A 1 87 ? -7.843 5.887 -11.969 1.00 95.75 87 ALA A CA 1
ATOM 622 C C . ALA A 1 87 ? -6.635 5.189 -12.616 1.00 95.75 87 ALA A C 1
ATOM 624 O O . ALA A 1 87 ? -5.664 5.839 -12.995 1.00 95.75 87 ALA A O 1
ATOM 625 N N . SER A 1 88 ? -6.712 3.866 -12.771 1.00 96.31 88 SER A N 1
ATOM 626 C CA . SER A 1 88 ? -5.781 3.083 -13.592 1.00 96.31 88 SER A CA 1
ATOM 627 C C . SER A 1 88 ? -6.176 3.207 -15.077 1.00 96.31 88 SER A C 1
ATOM 629 O O . SER A 1 88 ? -7.367 3.092 -15.377 1.00 96.31 88 SER A O 1
ATOM 631 N N . PRO A 1 89 ? -5.233 3.399 -16.022 1.00 97.94 89 PRO A N 1
ATOM 632 C CA . PRO A 1 89 ? -3.781 3.442 -15.834 1.00 97.94 89 PRO A CA 1
ATOM 633 C C . PRO A 1 89 ? -3.257 4.798 -15.334 1.00 97.94 89 PRO A C 1
ATOM 635 O O . PRO A 1 89 ? -3.844 5.836 -15.622 1.00 97.94 89 PRO A O 1
ATOM 638 N N . MET A 1 90 ? -2.114 4.796 -14.637 1.00 97.25 90 MET A N 1
ATOM 639 C CA . MET A 1 90 ? -1.537 6.014 -14.047 1.00 97.25 90 MET A CA 1
ATOM 640 C C . MET A 1 90 ? -0.001 6.052 -14.063 1.00 97.25 90 MET A C 1
ATOM 642 O O . MET A 1 90 ? 0.670 5.020 -14.084 1.00 97.25 90 MET A O 1
ATOM 646 N N . ASN A 1 91 ? 0.575 7.254 -14.000 1.00 96.56 91 ASN A N 1
ATOM 647 C CA . ASN A 1 91 ? 1.999 7.429 -13.700 1.00 96.56 91 ASN A CA 1
ATOM 648 C C . ASN A 1 91 ? 2.259 7.196 -12.203 1.00 96.56 91 ASN A C 1
ATOM 650 O O . ASN A 1 91 ? 1.378 7.428 -11.373 1.00 96.56 91 ASN A O 1
ATOM 654 N N . LEU A 1 92 ? 3.470 6.764 -11.845 1.00 94.50 92 LEU A N 1
ATOM 655 C CA . LEU A 1 92 ? 3.850 6.467 -10.461 1.00 94.50 92 LEU A CA 1
ATOM 656 C C . LEU A 1 92 ? 3.614 7.660 -9.538 1.00 94.50 92 LEU A C 1
ATOM 658 O O . LEU A 1 92 ? 3.143 7.477 -8.422 1.00 94.50 92 LEU A O 1
ATOM 662 N N . GLU A 1 93 ? 3.884 8.871 -10.023 1.00 92.06 93 GLU A N 1
ATOM 663 C CA . GLU A 1 93 ? 3.620 10.106 -9.290 1.00 92.06 93 GLU A CA 1
ATOM 664 C C . GLU A 1 93 ? 2.161 10.190 -8.827 1.00 92.06 93 GLU A C 1
ATOM 666 O O . GLU A 1 93 ? 1.893 10.445 -7.656 1.00 92.06 93 GLU A O 1
ATOM 671 N N . ALA A 1 94 ? 1.214 9.880 -9.716 1.00 91.75 94 ALA A N 1
ATOM 672 C CA . ALA A 1 94 ? -0.198 9.884 -9.379 1.00 91.75 94 ALA A CA 1
ATOM 673 C C . ALA A 1 94 ? -0.541 8.816 -8.339 1.00 91.75 94 ALA A C 1
ATOM 675 O O . ALA A 1 94 ? -1.417 9.083 -7.532 1.00 91.75 94 ALA A O 1
ATOM 676 N N . LEU A 1 95 ? 0.137 7.660 -8.307 1.00 91.69 95 LEU A N 1
ATOM 677 C CA . LEU A 1 95 ? -0.070 6.609 -7.299 1.00 91.69 95 LEU A CA 1
ATOM 678 C C . LEU A 1 95 ? 0.425 7.026 -5.906 1.00 91.69 95 LEU A C 1
ATOM 680 O O . LEU A 1 95 ? -0.235 6.736 -4.904 1.00 91.69 95 LEU A O 1
ATOM 684 N N . ILE A 1 96 ? 1.580 7.688 -5.840 1.00 87.00 96 ILE A N 1
ATOM 685 C CA . ILE A 1 96 ? 2.281 7.984 -4.581 1.00 87.00 96 ILE A CA 1
ATOM 686 C C . ILE A 1 96 ? 1.970 9.371 -4.026 1.00 87.00 96 ILE A C 1
ATOM 688 O O . ILE A 1 96 ? 2.196 9.593 -2.846 1.00 87.00 96 ILE A O 1
ATOM 692 N N . ASN A 1 97 ? 1.466 10.303 -4.833 1.00 83.31 97 ASN A N 1
ATOM 693 C CA . ASN A 1 97 ? 1.078 11.630 -4.367 1.00 83.31 97 ASN A CA 1
ATOM 694 C C . ASN A 1 97 ? -0.414 11.643 -4.057 1.00 83.31 97 ASN A C 1
ATOM 696 O O . ASN A 1 97 ? -1.246 11.417 -4.937 1.00 83.31 97 ASN A O 1
ATOM 700 N N . GLY A 1 98 ? -0.753 11.910 -2.800 1.00 64.88 98 GLY A N 1
ATOM 701 C CA . GLY A 1 98 ? -2.111 12.220 -2.382 1.00 64.88 98 GLY A CA 1
ATOM 702 C C . GLY A 1 98 ? -2.557 13.592 -2.893 1.00 64.88 98 GLY A C 1
ATOM 703 O O . GLY A 1 98 ? -1.781 14.317 -3.523 1.00 64.88 98 GLY A O 1
ATOM 704 N N . PRO A 1 99 ? -3.818 13.981 -2.641 1.00 60.66 99 PRO A N 1
ATOM 705 C CA . PRO A 1 99 ? -4.217 15.373 -2.808 1.00 60.66 99 PRO A CA 1
ATOM 706 C C . PRO A 1 99 ? -3.274 16.278 -2.006 1.00 60.66 99 PRO A C 1
ATOM 708 O O . PRO A 1 99 ? -2.748 15.870 -0.973 1.00 60.66 99 PRO A O 1
ATOM 711 N N . ALA A 1 100 ? -3.074 17.516 -2.466 1.00 53.09 100 ALA A N 1
ATOM 712 C CA . ALA A 1 100 ? -2.111 18.452 -1.875 1.00 53.09 100 ALA A CA 1
ATOM 713 C C . ALA A 1 100 ? -2.277 18.646 -0.350 1.00 53.09 100 ALA A C 1
ATOM 715 O O . ALA A 1 100 ? -1.314 18.971 0.335 1.00 53.09 100 ALA A O 1
ATOM 716 N N . SER A 1 101 ? -3.480 18.403 0.183 1.00 50.97 101 SER A N 1
ATOM 717 C CA . SER A 1 101 ? -3.796 18.440 1.613 1.00 50.97 101 SER A CA 1
ATOM 718 C C . SER A 1 101 ? -3.279 17.245 2.429 1.00 50.97 101 SER A C 1
ATOM 720 O O . SER A 1 101 ? -3.245 17.344 3.650 1.00 50.97 101 SER A O 1
ATOM 722 N N . MET A 1 102 ? -2.910 16.127 1.793 1.00 55.84 102 MET A N 1
ATOM 723 C CA . MET A 1 102 ? -2.501 14.874 2.454 1.00 55.84 102 MET A CA 1
ATOM 724 C C . MET A 1 102 ? -1.034 14.483 2.201 1.00 55.84 102 MET A C 1
ATOM 726 O O . MET A 1 102 ? -0.523 13.590 2.866 1.00 55.84 102 MET A O 1
ATOM 730 N N . GLY A 1 103 ? -0.322 15.158 1.290 1.00 67.06 103 GLY A N 1
ATOM 731 C CA . GLY A 1 103 ? 1.077 14.834 0.981 1.00 67.06 103 GLY A CA 1
ATOM 732 C C . GLY A 1 103 ? 1.223 13.528 0.189 1.00 67.06 103 GLY A C 1
ATOM 733 O O . GLY A 1 103 ? 0.392 13.228 -0.664 1.00 67.06 103 GLY A O 1
ATOM 734 N N . SER A 1 104 ? 2.292 12.760 0.419 1.00 72.50 104 SER A N 1
ATOM 735 C CA . SER A 1 104 ? 2.480 11.447 -0.220 1.00 72.50 104 SER A CA 1
ATOM 736 C C . SER A 1 104 ? 1.510 10.410 0.353 1.00 72.50 104 SER A C 1
ATOM 738 O O . SER A 1 104 ? 1.423 10.267 1.570 1.00 72.50 104 SER A O 1
ATOM 740 N N . ARG A 1 105 ? 0.831 9.648 -0.515 1.00 80.94 105 ARG A N 1
ATOM 741 C CA . ARG A 1 105 ? 0.003 8.515 -0.097 1.00 80.94 105 ARG A CA 1
ATOM 742 C C . ARG A 1 105 ? 0.845 7.470 0.616 1.00 80.94 105 ARG A C 1
ATOM 744 O O . ARG A 1 105 ? 1.865 6.998 0.106 1.00 80.94 105 ARG A O 1
ATOM 751 N N . THR A 1 106 ? 0.349 7.063 1.766 1.00 82.25 106 THR A N 1
ATOM 752 C CA . THR A 1 106 ? 0.877 5.972 2.571 1.00 82.25 106 THR A CA 1
ATOM 753 C C . THR A 1 106 ? 0.599 4.612 1.911 1.00 82.25 106 THR A C 1
ATOM 755 O O . THR A 1 106 ? -0.319 4.477 1.092 1.00 82.25 106 THR A O 1
ATOM 758 N N . PRO A 1 107 ? 1.353 3.556 2.269 1.00 85.00 107 PRO A N 1
ATOM 759 C CA . PRO A 1 107 ? 1.075 2.198 1.803 1.00 85.00 107 PRO A CA 1
ATOM 760 C C . PRO A 1 107 ? -0.361 1.727 2.088 1.00 85.00 107 PRO A C 1
ATOM 762 O O . PRO A 1 107 ? -0.974 1.097 1.229 1.00 85.00 107 PRO A O 1
ATOM 765 N N . LEU A 1 108 ? -0.928 2.098 3.240 1.00 84.56 108 LEU A N 1
ATOM 766 C CA . LEU A 1 108 ? -2.291 1.721 3.617 1.00 84.56 108 LEU A CA 1
ATOM 767 C C . LEU A 1 108 ? -3.366 2.445 2.799 1.00 84.56 108 LEU A C 1
ATOM 769 O O . LEU A 1 108 ? -4.373 1.836 2.449 1.00 84.56 108 LEU A O 1
ATOM 773 N N . GLU A 1 109 ? -3.147 3.706 2.420 1.00 86.69 109 GLU A N 1
ATOM 774 C CA . GLU A 1 109 ? -4.059 4.405 1.502 1.00 86.69 109 GLU A CA 1
ATOM 775 C C . GLU A 1 109 ? -4.077 3.741 0.127 1.00 86.69 109 GLU A C 1
ATOM 777 O O . GLU A 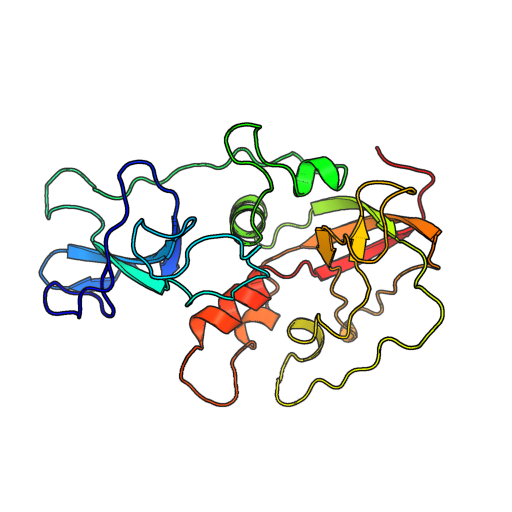1 109 ? -5.141 3.599 -0.473 1.00 86.69 109 GLU A O 1
ATOM 782 N N . ARG A 1 110 ? -2.920 3.275 -0.361 1.00 90.56 110 ARG A N 1
ATOM 783 C CA . ARG A 1 110 ? -2.857 2.493 -1.605 1.00 90.56 110 ARG A CA 1
ATOM 784 C C . ARG A 1 110 ? -3.625 1.179 -1.456 1.00 90.56 110 ARG A C 1
ATOM 786 O O . ARG A 1 110 ? -4.427 0.855 -2.330 1.00 90.56 110 ARG A O 1
ATOM 793 N N . LEU A 1 1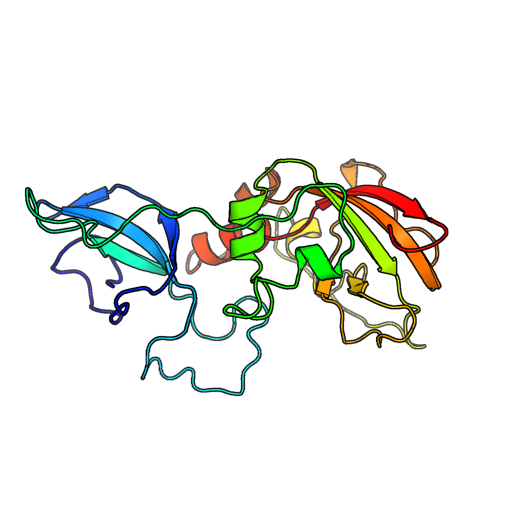11 ? -3.430 0.466 -0.344 1.00 91.12 111 LEU A N 1
ATOM 794 C CA . LEU A 1 111 ? -4.147 -0.778 -0.049 1.00 91.12 111 LEU A CA 1
ATOM 795 C C . LEU A 1 111 ? -5.664 -0.556 -0.007 1.00 91.12 111 LEU A C 1
ATOM 797 O O . LEU A 1 111 ? -6.402 -1.308 -0.630 1.00 91.12 111 LEU A O 1
ATOM 801 N N . ALA A 1 112 ? -6.139 0.498 0.653 1.00 90.38 112 ALA A N 1
ATOM 802 C CA . ALA A 1 112 ? -7.563 0.816 0.691 1.00 90.38 112 ALA A CA 1
ATOM 803 C C . ALA A 1 112 ? -8.125 1.244 -0.671 1.00 90.38 112 ALA A C 1
ATOM 805 O O . ALA A 1 112 ? -9.288 0.975 -0.959 1.00 90.38 112 ALA A O 1
ATOM 806 N N . CYS A 1 113 ? -7.314 1.893 -1.509 1.00 92.56 113 CYS A N 1
ATOM 807 C CA . CYS A 1 113 ? -7.737 2.307 -2.841 1.00 92.56 113 CYS A CA 1
ATOM 808 C C . CYS A 1 113 ? -7.914 1.147 -3.815 1.00 92.56 113 CYS A C 1
ATOM 810 O O . CYS A 1 113 ? -8.844 1.166 -4.620 1.00 92.56 113 CYS A O 1
ATOM 812 N N . TYR A 1 114 ? -7.005 0.174 -3.784 1.00 95.50 114 TYR A N 1
ATOM 813 C CA . TYR A 1 114 ? -6.922 -0.823 -4.850 1.00 95.50 114 TYR A CA 1
ATOM 814 C C . TYR A 1 114 ? -7.135 -2.252 -4.360 1.00 95.50 114 TYR A C 1
ATOM 816 O O . TYR A 1 114 ? -7.652 -3.070 -5.118 1.00 95.50 114 TYR A O 1
ATOM 824 N N . GLY A 1 115 ? -6.817 -2.555 -3.099 1.00 94.69 115 GLY A N 1
ATOM 825 C CA . GLY A 1 115 ? -6.900 -3.911 -2.560 1.00 94.69 115 GLY A CA 1
ATOM 826 C C . GLY A 1 115 ? -6.220 -4.914 -3.491 1.00 94.69 115 GLY A C 1
ATOM 827 O O . GLY A 1 115 ? -5.155 -4.643 -4.040 1.00 94.69 115 GLY A O 1
ATOM 828 N N . SER A 1 116 ? -6.910 -6.021 -3.747 1.00 96.81 116 SER A N 1
ATOM 829 C CA . SER A 1 116 ? -6.500 -7.063 -4.693 1.00 96.81 116 SER A CA 1
ATOM 830 C C . SER A 1 116 ? -6.798 -6.752 -6.165 1.00 96.81 116 SER A C 1
ATOM 832 O O . SER A 1 116 ? -6.605 -7.610 -7.023 1.00 96.81 116 SER A O 1
ATOM 834 N N . SER A 1 117 ? -7.285 -5.551 -6.491 1.00 97.88 117 SER A N 1
ATOM 835 C CA . SER A 1 117 ? -7.541 -5.166 -7.881 1.00 97.88 117 SER A CA 1
ATOM 836 C C . SER A 1 117 ? -6.233 -4.834 -8.588 1.00 97.88 117 SER A C 1
ATOM 838 O O . SER A 1 117 ? -5.465 -3.989 -8.123 1.00 97.88 117 SER A O 1
ATOM 840 N N . SER A 1 118 ? -6.016 -5.432 -9.758 1.00 98.19 118 SER A N 1
ATOM 841 C CA . SER A 1 118 ? -4.845 -5.137 -10.575 1.00 98.19 118 SER A CA 1
ATOM 842 C C . SER A 1 118 ? -4.902 -3.700 -11.104 1.00 98.19 118 SER A C 1
ATOM 844 O O . SER A 1 118 ? -5.869 -3.270 -11.742 1.00 98.19 118 SER A O 1
ATOM 846 N N . ILE A 1 119 ? -3.832 -2.947 -10.877 1.00 98.38 119 ILE A N 1
ATOM 847 C CA . ILE A 1 119 ? -3.626 -1.597 -11.396 1.00 98.38 119 ILE A CA 1
ATOM 848 C C . ILE A 1 119 ? -2.425 -1.561 -12.326 1.00 98.38 119 ILE A C 1
ATOM 850 O O . ILE A 1 119 ? -1.505 -2.371 -12.235 1.00 98.38 119 ILE A O 1
ATOM 854 N N . ARG A 1 120 ? -2.433 -0.590 -13.239 1.00 98.56 120 ARG A N 1
ATOM 855 C CA . ARG A 1 120 ? -1.368 -0.391 -14.212 1.00 98.56 120 ARG A CA 1
ATOM 856 C C . ARG A 1 120 ? -0.650 0.919 -13.939 1.00 98.56 120 ARG A C 1
ATOM 858 O O . ARG A 1 120 ? -1.243 1.994 -14.046 1.00 98.56 120 ARG A O 1
ATOM 865 N N . VAL A 1 121 ? 0.641 0.821 -13.648 1.00 98.19 121 VAL A N 1
ATOM 866 C CA . VAL A 1 121 ? 1.469 1.947 -13.213 1.00 98.19 121 VAL A CA 1
ATOM 867 C C . VAL A 1 121 ? 2.705 2.049 -14.096 1.00 98.19 121 VAL A C 1
ATOM 869 O O . VAL A 1 121 ? 3.332 1.037 -14.408 1.00 98.19 121 VAL A O 1
ATOM 872 N N . ARG A 1 122 ? 3.068 3.268 -14.502 1.00 98.19 122 ARG A N 1
ATOM 873 C CA . ARG A 1 122 ? 4.351 3.542 -15.166 1.00 98.19 122 ARG A CA 1
ATOM 874 C C . ARG A 1 122 ? 5.312 4.269 -14.247 1.00 98.19 122 ARG A C 1
ATOM 876 O O . ARG A 1 122 ? 4.950 5.275 -13.646 1.00 98.19 122 ARG A O 1
ATOM 883 N N . GLY A 1 123 ? 6.541 3.778 -14.175 1.00 96.94 123 GLY A N 1
ATOM 884 C CA . GLY A 1 123 ? 7.619 4.378 -13.394 1.00 96.94 123 GLY A CA 1
ATOM 885 C C . GLY A 1 123 ? 8.973 4.137 -14.047 1.00 96.94 123 GLY A C 1
ATOM 886 O O . GLY A 1 123 ? 9.119 3.270 -14.910 1.00 96.94 123 GLY A O 1
ATOM 887 N N . TRP A 1 124 ? 9.966 4.917 -13.646 1.00 97.19 124 TRP A N 1
ATOM 888 C CA . TRP A 1 124 ? 11.343 4.727 -14.079 1.00 97.19 124 TRP A CA 1
ATOM 889 C C . TRP A 1 124 ? 12.010 3.650 -13.226 1.00 97.19 124 TRP A C 1
ATOM 891 O O . TRP A 1 124 ? 11.908 3.694 -11.999 1.00 97.19 124 TRP A O 1
ATOM 901 N N . PHE A 1 125 ? 12.697 2.696 -13.858 1.00 96.12 125 PHE A N 1
ATOM 902 C CA . PHE A 1 125 ? 13.484 1.680 -13.163 1.00 96.12 125 PHE A CA 1
ATOM 903 C C . PHE A 1 125 ? 14.968 2.083 -13.172 1.00 96.12 125 PHE A C 1
ATOM 905 O O . PHE A 1 125 ? 15.651 1.868 -14.179 1.00 96.12 125 PHE A O 1
ATOM 912 N N . PRO A 1 126 ? 15.492 2.700 -12.096 1.00 93.88 126 PRO A N 1
ATOM 913 C CA . PRO A 1 126 ? 16.803 3.333 -12.117 1.00 93.88 126 PRO A CA 1
ATOM 914 C C . PRO A 1 126 ? 17.942 2.312 -12.168 1.00 93.88 126 PRO A C 1
ATOM 916 O O . PRO A 1 126 ? 17.831 1.170 -11.701 1.00 93.88 126 PRO A O 1
ATOM 919 N N . LYS A 1 127 ? 19.078 2.759 -12.716 1.00 91.94 127 LYS A N 1
ATOM 920 C CA . LYS A 1 127 ? 20.353 2.040 -12.612 1.00 91.94 127 LYS A CA 1
ATOM 921 C C . LYS A 1 127 ? 20.753 1.918 -11.140 1.00 91.94 127 LYS A C 1
ATOM 923 O O . LYS A 1 127 ? 20.503 2.829 -10.354 1.00 91.94 127 LYS A O 1
ATOM 928 N N . MET A 1 128 ? 21.360 0.789 -10.783 1.00 86.06 128 MET A N 1
ATOM 929 C CA . MET A 1 128 ? 21.976 0.633 -9.465 1.00 86.06 128 MET A CA 1
ATOM 930 C C . MET A 1 128 ? 23.336 1.332 -9.452 1.00 86.06 128 MET A C 1
ATOM 932 O O . MET A 1 128 ? 23.996 1.346 -10.495 1.00 86.06 128 MET A O 1
ATOM 936 N N . PRO A 1 129 ? 23.765 1.887 -8.307 1.00 82.88 129 PRO A N 1
ATOM 937 C CA . PRO A 1 129 ? 25.163 2.241 -8.116 1.00 82.88 129 PRO A CA 1
ATOM 938 C C . PRO A 1 129 ? 26.045 0.990 -8.234 1.00 82.88 129 PRO A C 1
ATOM 940 O O . PRO A 1 129 ? 25.594 -0.129 -7.978 1.00 82.88 129 PRO A O 1
ATOM 943 N N . ASP A 1 130 ? 27.304 1.184 -8.621 1.00 76.88 130 ASP A N 1
ATOM 944 C CA . ASP A 1 130 ? 28.275 0.096 -8.688 1.00 76.88 130 ASP A CA 1
ATOM 945 C C . ASP A 1 130 ? 28.548 -0.449 -7.275 1.00 76.88 130 ASP A C 1
ATOM 947 O O . ASP A 1 130 ? 28.937 0.292 -6.372 1.00 76.88 130 ASP A O 1
ATOM 951 N N . GLY A 1 131 ? 28.331 -1.753 -7.083 1.00 64.75 131 GLY A N 1
ATOM 952 C CA . GLY A 1 131 ? 28.484 -2.436 -5.796 1.00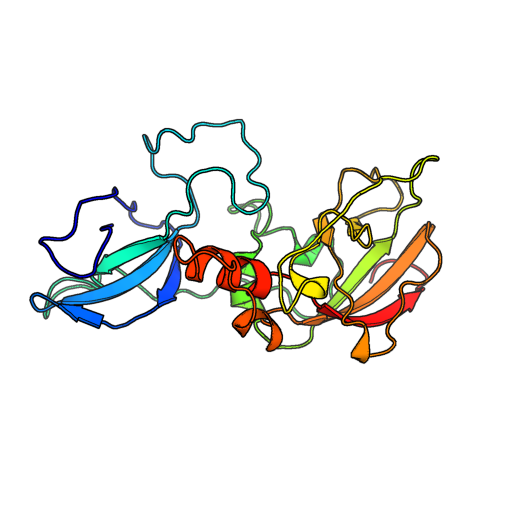 64.75 131 GLY A CA 1
ATOM 953 C C . GLY A 1 131 ? 27.257 -3.274 -5.439 1.00 64.75 131 GLY A C 1
ATOM 954 O O . GLY A 1 131 ? 26.119 -2.819 -5.523 1.00 64.75 131 GLY A O 1
ATOM 955 N N . GLY A 1 132 ? 27.472 -4.535 -5.061 1.00 63.66 132 GLY A N 1
ATOM 956 C CA . GLY A 1 132 ? 26.390 -5.391 -4.580 1.00 63.66 132 GLY A CA 1
ATOM 957 C C . GLY A 1 132 ? 25.825 -4.836 -3.276 1.00 63.66 132 GLY A C 1
ATOM 958 O O . GLY A 1 132 ? 26.572 -4.606 -2.331 1.00 63.66 132 GLY A O 1
ATOM 959 N N . LEU A 1 133 ? 24.511 -4.637 -3.220 1.00 65.94 133 LEU A N 1
ATOM 960 C CA . LEU A 1 133 ? 23.865 -4.020 -2.061 1.00 65.94 133 LEU A CA 1
ATOM 961 C C . LEU A 1 133 ? 23.668 -4.979 -0.880 1.00 65.94 133 LEU A C 1
ATOM 963 O O . LEU A 1 133 ? 23.329 -4.497 0.188 1.00 65.94 133 LEU A O 1
ATOM 967 N N . GLY A 1 134 ? 23.954 -6.278 -1.076 1.00 59.59 134 GLY A N 1
ATOM 968 C CA . GLY A 1 134 ? 24.134 -7.307 -0.046 1.00 59.59 134 GLY A CA 1
ATOM 969 C C . GLY A 1 134 ? 22.978 -7.467 0.950 1.00 59.59 134 GLY A C 1
ATOM 970 O O . GLY A 1 134 ? 22.618 -6.558 1.681 1.00 59.59 134 GLY A O 1
ATOM 971 N N . GLY A 1 135 ? 22.443 -8.676 1.098 1.00 64.88 135 GLY A N 1
ATOM 972 C CA . GLY A 1 135 ? 21.567 -8.950 2.232 1.00 64.88 135 GLY A CA 1
ATOM 973 C C . GLY A 1 135 ? 21.112 -10.393 2.296 1.00 64.88 135 GLY A C 1
ATOM 974 O O . GLY A 1 135 ? 21.121 -11.112 1.298 1.00 64.88 135 GLY A O 1
ATOM 975 N N . ALA A 1 136 ? 20.727 -10.809 3.495 1.00 64.81 136 ALA A N 1
ATOM 976 C CA . ALA A 1 136 ? 20.116 -12.099 3.747 1.00 64.81 136 ALA A CA 1
ATOM 977 C C . ALA A 1 136 ? 18.746 -11.866 4.371 1.00 64.81 136 ALA A C 1
ATOM 979 O O . ALA A 1 136 ? 18.579 -10.997 5.225 1.00 64.81 136 ALA A O 1
ATOM 980 N N . CYS A 1 137 ? 17.777 -12.663 3.947 1.00 71.56 137 CYS A N 1
ATOM 981 C CA . CYS A 1 137 ? 16.472 -12.704 4.567 1.00 71.56 137 CYS A CA 1
ATOM 982 C C . CYS A 1 137 ? 16.084 -14.164 4.768 1.00 71.56 137 CYS A C 1
ATOM 984 O O . CYS A 1 137 ? 16.182 -14.970 3.844 1.00 71.56 137 CYS A O 1
ATOM 986 N N . GLY A 1 138 ? 15.713 -14.517 5.992 1.00 68.56 138 GLY A N 1
ATOM 987 C CA . GLY A 1 138 ? 15.398 -15.886 6.375 1.00 68.56 138 GLY A CA 1
ATOM 988 C C . GLY A 1 138 ? 14.324 -15.910 7.451 1.00 68.56 138 GLY A C 1
ATOM 989 O O . GLY A 1 138 ? 14.080 -14.905 8.110 1.00 68.56 138 GLY A O 1
ATOM 990 N N . GLY A 1 139 ? 13.688 -17.070 7.613 1.00 71.06 139 GLY A N 1
ATOM 991 C CA . GLY A 1 139 ? 12.719 -17.304 8.686 1.00 71.06 139 GLY A CA 1
ATOM 992 C C . GLY A 1 139 ? 11.250 -17.040 8.342 1.00 71.06 139 GLY A C 1
ATOM 993 O O . GLY A 1 139 ? 10.422 -17.204 9.229 1.00 71.06 139 GLY A O 1
ATOM 994 N N . TYR A 1 140 ? 10.910 -16.708 7.089 1.00 74.19 140 TYR A N 1
ATOM 995 C CA . TYR A 1 140 ? 9.522 -16.495 6.650 1.00 74.19 140 TYR A CA 1
ATOM 996 C C . TYR A 1 140 ? 9.092 -17.530 5.607 1.00 74.19 140 TYR A C 1
AT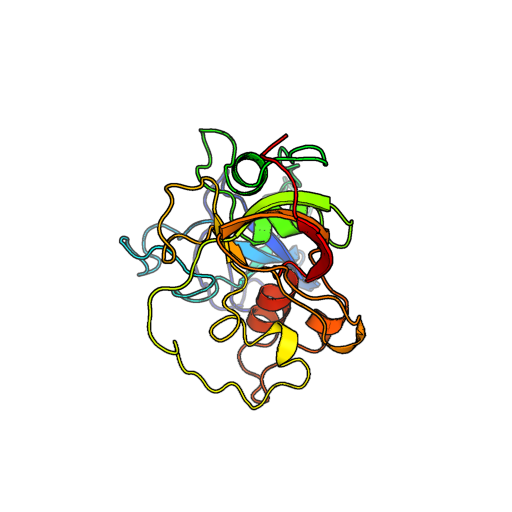OM 998 O O . TYR A 1 140 ? 9.831 -17.815 4.664 1.00 74.19 140 TYR A O 1
ATOM 1006 N N . SER A 1 141 ? 7.872 -18.052 5.743 1.00 77.62 141 SER A N 1
ATOM 1007 C CA . SER A 1 141 ? 7.232 -18.938 4.753 1.00 77.62 141 SER A CA 1
ATOM 1008 C C . SER A 1 141 ? 6.994 -18.235 3.410 1.00 77.62 141 SER A C 1
ATOM 1010 O O . SER A 1 141 ? 7.025 -18.872 2.361 1.00 77.62 141 SER A O 1
ATOM 1012 N N . VAL A 1 142 ? 6.818 -16.913 3.444 1.00 85.94 142 VAL A N 1
ATOM 1013 C CA . VAL A 1 142 ? 6.600 -16.025 2.293 1.00 85.94 142 VAL A CA 1
ATOM 1014 C C . VAL A 1 142 ? 7.729 -15.001 2.172 1.00 85.94 142 VAL A C 1
ATOM 1016 O O . VAL A 1 142 ? 7.515 -13.809 1.973 1.00 85.94 142 VAL A O 1
ATOM 1019 N N . ALA A 1 143 ? 8.972 -15.476 2.298 1.00 85.50 143 ALA A N 1
ATOM 1020 C CA . ALA A 1 143 ? 10.171 -14.640 2.218 1.00 85.50 143 ALA A CA 1
ATOM 1021 C C . ALA A 1 143 ? 10.206 -13.755 0.957 1.00 85.50 143 ALA A C 1
ATOM 1023 O O . ALA A 1 143 ? 10.611 -12.603 1.029 1.00 85.50 143 ALA A O 1
ATOM 1024 N N . TRP A 1 144 ? 9.720 -14.237 -0.189 1.00 88.12 144 TRP A N 1
ATOM 1025 C CA . TRP A 1 144 ? 9.666 -13.432 -1.414 1.00 88.12 144 TRP A CA 1
ATOM 1026 C C . TRP A 1 144 ? 8.821 -12.149 -1.275 1.00 88.12 144 TRP A C 1
ATOM 1028 O O . TRP A 1 144 ? 9.099 -11.173 -1.966 1.00 88.12 144 TRP A O 1
ATOM 1038 N N . LEU A 1 145 ? 7.837 -12.141 -0.367 1.00 88.19 145 LEU A N 1
ATOM 1039 C CA . LEU A 1 145 ? 6.951 -11.011 -0.088 1.00 88.19 145 LEU A CA 1
ATOM 1040 C C . LEU A 1 145 ? 7.475 -10.130 1.056 1.00 88.19 145 LEU A C 1
ATOM 1042 O O . LEU A 1 145 ? 7.402 -8.910 0.972 1.00 88.19 145 LEU A O 1
ATOM 1046 N N . VAL A 1 146 ? 8.057 -10.728 2.101 1.00 82.19 146 VAL A N 1
ATOM 1047 C CA . VAL A 1 146 ? 8.552 -10.005 3.294 1.00 82.19 146 VAL A CA 1
ATOM 1048 C C . VAL A 1 146 ? 9.917 -9.351 3.052 1.00 82.19 146 VAL A C 1
ATOM 1050 O O . VAL A 1 146 ? 10.230 -8.282 3.574 1.00 82.19 146 VAL A O 1
ATOM 1053 N N . CYS A 1 147 ? 10.772 -9.985 2.255 1.00 78.75 147 CYS A N 1
ATOM 1054 C CA . CYS A 1 147 ? 12.189 -9.649 2.152 1.00 78.75 147 CYS A CA 1
ATOM 1055 C C . CYS A 1 147 ? 12.470 -8.493 1.180 1.00 78.75 147 CYS A C 1
ATOM 1057 O O . CYS A 1 147 ? 13.371 -8.547 0.345 1.00 78.75 147 CYS A O 1
ATOM 1059 N N . GLN A 1 148 ? 11.735 -7.394 1.303 1.00 67.69 148 GLN A N 1
ATOM 1060 C CA . GLN A 1 148 ? 11.818 -6.263 0.376 1.00 67.69 148 GLN A CA 1
ATOM 1061 C C . GLN A 1 148 ? 13.097 -5.432 0.499 1.00 67.69 148 GLN A C 1
ATOM 1063 O O . GLN A 1 148 ? 13.361 -4.566 -0.332 1.00 67.69 148 GLN A O 1
ATOM 1068 N N . ASN A 1 149 ? 13.894 -5.634 1.548 1.00 63.75 149 ASN A N 1
ATOM 1069 C CA . ASN A 1 149 ? 15.159 -4.912 1.729 1.00 63.75 149 ASN A CA 1
ATOM 1070 C C . ASN A 1 149 ? 16.310 -5.507 0.908 1.00 63.75 149 ASN A C 1
ATOM 1072 O O . ASN A 1 149 ? 17.340 -4.860 0.749 1.00 63.75 149 ASN A O 1
ATOM 1076 N N . ILE A 1 150 ? 16.108 -6.702 0.348 1.00 71.62 150 ILE A N 1
ATOM 1077 C CA . ILE A 1 150 ? 17.012 -7.325 -0.629 1.00 71.62 150 ILE A CA 1
ATOM 1078 C C . ILE A 1 150 ? 16.452 -7.269 -2.057 1.00 71.62 150 ILE A C 1
ATOM 1080 O O . ILE A 1 150 ? 17.152 -7.597 -3.013 1.00 71.62 150 ILE A O 1
ATOM 1084 N N . ASN A 1 151 ? 15.197 -6.834 -2.208 1.00 71.75 151 ASN A N 1
ATOM 1085 C CA . ASN A 1 151 ? 14.558 -6.613 -3.492 1.00 71.75 151 ASN A CA 1
ATOM 1086 C C . ASN A 1 151 ? 14.755 -5.154 -3.934 1.00 71.75 151 ASN A C 1
ATOM 1088 O O . ASN A 1 151 ? 14.101 -4.234 -3.445 1.00 71.75 151 ASN A O 1
ATOM 1092 N N . TYR A 1 152 ? 15.652 -4.940 -4.895 1.00 85.69 152 TYR A N 1
ATOM 1093 C CA . TYR A 1 152 ? 15.973 -3.608 -5.419 1.00 85.69 152 TYR A CA 1
ATOM 1094 C C . TYR A 1 152 ? 15.102 -3.201 -6.616 1.00 85.69 152 TYR A C 1
ATOM 1096 O O . TYR A 1 152 ? 15.497 -2.347 -7.418 1.00 85.69 152 TYR A O 1
ATOM 1104 N N . ASN A 1 153 ? 13.927 -3.811 -6.775 1.00 90.88 153 ASN A N 1
ATOM 1105 C CA . ASN A 1 153 ? 12.976 -3.526 -7.852 1.00 90.88 153 ASN A CA 1
ATOM 1106 C C . ASN A 1 153 ? 12.141 -2.268 -7.561 1.00 90.88 153 ASN A C 1
ATOM 1108 O O . ASN A 1 153 ? 10.917 -2.276 -7.666 1.00 90.88 153 ASN A O 1
ATOM 1112 N N . GLY A 1 154 ? 12.790 -1.186 -7.137 1.00 92.00 154 GLY A N 1
ATOM 1113 C CA . GLY A 1 154 ? 12.108 0.067 -6.854 1.00 92.00 154 GLY A CA 1
ATOM 1114 C C . GLY A 1 154 ? 11.911 0.924 -8.097 1.00 92.00 154 GLY A C 1
ATOM 1115 O O . GLY A 1 154 ? 12.817 1.059 -8.921 1.00 92.00 154 GLY A O 1
ATOM 1116 N N . LEU A 1 155 ? 10.726 1.517 -8.215 1.00 93.75 155 LEU A N 1
ATOM 1117 C CA . LEU A 1 155 ? 10.399 2.506 -9.233 1.00 93.75 155 LEU A CA 1
ATOM 1118 C C . LEU A 1 155 ? 10.486 3.922 -8.665 1.00 93.75 155 LEU A C 1
ATOM 1120 O O . LEU A 1 155 ? 10.156 4.175 -7.499 1.00 93.75 155 LEU A O 1
ATOM 1124 N N . VAL A 1 156 ? 10.884 4.854 -9.527 1.00 93.62 156 VAL A N 1
ATOM 1125 C CA . VAL A 1 156 ? 10.924 6.293 -9.247 1.00 93.62 156 VAL A CA 1
ATOM 1126 C C . VAL A 1 156 ? 10.126 7.084 -10.279 1.00 93.62 156 VAL A C 1
ATOM 1128 O O . VAL A 1 156 ? 9.745 6.570 -11.331 1.00 93.62 156 VAL A O 1
ATOM 1131 N N . VAL A 1 157 ? 9.809 8.335 -9.944 1.00 93.00 157 VAL A N 1
ATOM 1132 C CA . VAL A 1 157 ? 8.911 9.184 -10.743 1.00 93.00 157 VAL A CA 1
ATOM 1133 C C . VAL A 1 157 ? 9.578 9.815 -11.964 1.00 93.00 157 VAL A C 1
ATOM 1135 O O . VAL A 1 157 ? 8.872 10.299 -12.841 1.00 93.00 157 VAL A O 1
ATOM 1138 N N . SER A 1 158 ? 10.912 9.826 -12.040 1.00 93.62 158 SER A N 1
ATOM 1139 C CA . SER A 1 158 ? 11.651 10.451 -13.140 1.00 93.62 158 SER A CA 1
ATOM 1140 C C . SER A 1 158 ? 13.000 9.781 -13.397 1.00 93.62 158 SER A C 1
ATOM 1142 O O . SER A 1 158 ? 13.576 9.143 -12.520 1.00 93.62 158 SER A O 1
ATOM 1144 N N . GLU A 1 159 ? 13.549 9.998 -14.592 1.00 94.00 159 GLU A N 1
ATOM 1145 C CA . GLU A 1 159 ? 14.884 9.516 -14.980 1.00 94.00 159 GLU A CA 1
ATOM 1146 C C . GLU A 1 159 ? 16.015 10.135 -14.150 1.00 94.00 159 GLU A C 1
ATOM 1148 O O . GLU A 1 159 ? 17.066 9.525 -13.960 1.00 94.00 159 GLU A O 1
ATOM 1153 N N . SER A 1 160 ? 15.784 11.353 -13.656 1.00 90.81 160 SER A N 1
ATOM 1154 C CA . SER A 1 160 ? 16.714 12.123 -12.830 1.00 90.81 160 SER A CA 1
ATOM 1155 C C . SER A 1 160 ? 16.672 11.757 -11.346 1.00 90.81 160 SER A C 1
ATOM 1157 O O . SER A 1 160 ? 17.523 12.221 -10.588 1.00 90.81 160 SER A O 1
ATOM 1159 N N . ALA A 1 161 ? 15.687 10.966 -10.911 1.00 86.75 161 ALA A N 1
ATOM 1160 C CA . ALA A 1 161 ? 15.559 10.575 -9.517 1.00 86.75 161 ALA A CA 1
ATOM 1161 C C . ALA A 1 161 ? 16.652 9.566 -9.131 1.00 86.75 161 ALA A C 1
ATOM 1163 O O . ALA A 1 161 ? 16.939 8.609 -9.856 1.00 86.75 161 ALA A O 1
ATOM 1164 N N . ALA A 1 162 ? 17.265 9.791 -7.969 1.00 79.31 162 ALA A N 1
ATOM 1165 C CA . ALA A 1 162 ? 18.334 8.944 -7.464 1.00 79.31 162 ALA A CA 1
ATOM 1166 C C . ALA A 1 162 ? 17.810 7.564 -7.035 1.00 79.31 162 ALA A C 1
ATOM 1168 O O . ALA A 1 162 ? 16.645 7.391 -6.668 1.00 79.31 162 ALA A O 1
ATOM 1169 N N . PHE A 1 163 ? 18.695 6.567 -7.067 1.00 74.81 163 PHE A N 1
ATOM 1170 C CA . PHE A 1 163 ? 18.374 5.191 -6.698 1.00 74.81 163 PHE A CA 1
ATOM 1171 C C . PHE A 1 163 ? 17.911 5.058 -5.237 1.00 74.81 163 PHE A C 1
ATOM 1173 O O . PHE A 1 163 ? 17.114 4.200 -4.934 1.00 74.81 163 PHE A O 1
ATOM 1180 N N . ASP A 1 164 ? 18.311 5.907 -4.306 1.00 72.12 164 ASP A N 1
ATOM 1181 C CA . ASP A 1 164 ? 17.844 5.849 -2.912 1.00 72.12 164 ASP A CA 1
ATOM 1182 C C . ASP A 1 164 ? 16.450 6.471 -2.687 1.00 72.12 164 ASP A C 1
ATOM 1184 O O . ASP A 1 164 ? 15.933 6.449 -1.572 1.00 72.12 164 ASP A O 1
ATOM 1188 N N . THR A 1 165 ? 15.804 6.983 -3.741 1.00 74.69 165 THR A N 1
ATOM 1189 C CA . THR A 1 165 ? 14.501 7.669 -3.661 1.00 74.69 165 THR A CA 1
ATOM 1190 C C . THR A 1 165 ? 13.313 6.813 -4.110 1.00 74.69 165 THR A C 1
ATOM 1192 O O . THR A 1 165 ? 12.303 7.364 -4.536 1.00 74.69 165 THR A O 1
ATOM 1195 N N . TRP A 1 166 ? 13.391 5.475 -4.075 1.00 67.88 166 TRP A N 1
ATOM 1196 C CA . TRP A 1 166 ? 12.274 4.639 -4.552 1.00 67.88 166 TRP A CA 1
ATOM 1197 C C . TRP A 1 166 ? 10.983 4.894 -3.794 1.00 67.88 166 TRP A C 1
ATOM 1199 O O . TRP A 1 166 ? 10.944 4.901 -2.566 1.00 67.88 166 TRP A O 1
ATOM 1209 N N . TRP A 1 167 ? 9.904 4.997 -4.561 1.00 76.00 167 TRP A N 1
ATOM 1210 C CA . TRP A 1 167 ? 8.578 5.303 -4.034 1.00 76.00 167 TRP A CA 1
ATOM 1211 C C . TRP A 1 167 ? 7.629 4.100 -4.061 1.00 76.00 167 TRP A C 1
ATOM 1213 O O . TRP A 1 167 ? 6.660 4.030 -3.297 1.00 76.00 167 TRP A O 1
ATOM 1223 N N . LEU A 1 168 ? 7.906 3.133 -4.936 1.00 89.69 168 LEU A N 1
ATOM 1224 C CA . LEU A 1 168 ? 7.174 1.876 -5.028 1.00 89.69 168 LEU A CA 1
ATOM 1225 C C . LEU A 1 168 ? 8.159 0.734 -5.241 1.00 89.69 168 LEU A C 1
ATOM 1227 O O . LEU A 1 168 ? 8.873 0.720 -6.241 1.00 89.69 168 LEU A O 1
ATOM 1231 N N . LYS A 1 169 ? 8.184 -0.220 -4.312 1.00 91.06 169 LYS A N 1
ATOM 1232 C CA . LYS A 1 169 ? 8.893 -1.485 -4.494 1.00 91.06 169 LYS A CA 1
ATOM 1233 C C . LYS A 1 169 ? 7.990 -2.450 -5.256 1.00 91.06 169 LYS A C 1
ATOM 1235 O O . LYS A 1 169 ? 6.813 -2.571 -4.931 1.00 91.06 169 LYS A O 1
ATOM 1240 N N . VAL A 1 170 ? 8.539 -3.091 -6.284 1.00 93.56 170 VAL A N 1
ATOM 1241 C CA . VAL A 1 170 ? 7.841 -4.092 -7.092 1.00 93.56 170 VAL A CA 1
ATOM 1242 C C . VAL A 1 170 ? 8.263 -5.478 -6.630 1.00 93.56 170 VAL A C 1
ATOM 1244 O O . VAL A 1 170 ? 9.401 -5.914 -6.826 1.00 93.56 170 VAL A O 1
ATOM 1247 N N . THR A 1 171 ? 7.331 -6.182 -6.017 1.00 94.38 171 THR A N 1
ATOM 1248 C CA . THR A 1 171 ? 7.507 -7.557 -5.570 1.00 94.38 171 THR A CA 1
ATOM 1249 C C . THR A 1 171 ? 7.241 -8.513 -6.717 1.00 94.38 171 THR A C 1
ATOM 1251 O O . THR A 1 171 ? 6.330 -8.299 -7.511 1.00 94.38 171 THR A O 1
ATOM 1254 N N . ILE A 1 172 ? 8.032 -9.576 -6.805 1.00 93.56 172 ILE A N 1
ATOM 1255 C CA . ILE A 1 172 ? 7.849 -10.630 -7.798 1.00 93.56 172 ILE A CA 1
ATOM 1256 C C . ILE A 1 172 ? 7.636 -11.939 -7.051 1.00 93.56 172 ILE A C 1
ATOM 1258 O O . ILE A 1 172 ? 8.512 -12.365 -6.299 1.00 93.56 172 ILE A O 1
ATOM 1262 N N . ASP A 1 173 ? 6.494 -12.580 -7.294 1.00 93.94 173 ASP A N 1
ATOM 1263 C CA . ASP A 1 173 ? 6.289 -13.965 -6.888 1.00 93.94 173 ASP A CA 1
ATOM 1264 C C . ASP A 1 173 ? 7.121 -14.877 -7.810 1.00 93.94 173 ASP A C 1
ATOM 1266 O O . ASP A 1 173 ? 6.864 -14.923 -9.022 1.00 93.94 173 ASP A O 1
ATOM 1270 N N . PRO A 1 174 ? 8.110 -15.620 -7.276 1.00 92.00 174 PRO A N 1
ATOM 1271 C CA . PRO A 1 174 ? 8.959 -16.499 -8.075 1.00 92.00 174 PRO A CA 1
ATOM 1272 C C . PRO A 1 174 ? 8.184 -17.594 -8.822 1.00 92.00 174 PRO A C 1
ATOM 1274 O O . PRO A 1 174 ? 8.690 -18.110 -9.819 1.00 92.00 174 PRO A O 1
ATOM 1277 N N . ALA A 1 175 ? 6.970 -17.950 -8.390 1.00 93.44 175 ALA A N 1
ATOM 1278 C CA . ALA A 1 175 ? 6.143 -18.954 -9.057 1.00 93.44 175 ALA A CA 1
ATOM 1279 C C . ALA A 1 175 ? 5.537 -18.465 -10.386 1.00 93.44 175 ALA A C 1
ATOM 1281 O O . ALA A 1 175 ? 5.139 -19.282 -11.215 1.00 93.44 175 ALA A O 1
ATOM 1282 N N . THR A 1 176 ? 5.478 -17.149 -10.611 1.00 95.12 176 THR A N 1
ATOM 1283 C CA . THR A 1 176 ? 4.816 -16.549 -11.786 1.00 95.12 176 THR A CA 1
ATOM 1284 C C . THR A 1 176 ? 5.704 -16.485 -13.028 1.00 95.12 176 THR A C 1
ATOM 1286 O O . THR A 1 176 ? 5.205 -16.323 -14.140 1.00 95.12 176 THR A O 1
ATOM 1289 N N . GLY A 1 177 ? 7.027 -16.576 -12.856 1.00 94.69 177 GLY A N 1
ATOM 1290 C CA . GLY A 1 177 ? 7.998 -16.359 -13.932 1.00 94.69 177 GLY A CA 1
ATOM 1291 C C . GLY A 1 177 ? 8.122 -14.901 -14.398 1.00 94.69 177 GLY A C 1
ATOM 1292 O O . GLY A 1 177 ? 8.816 -14.641 -15.380 1.00 94.69 177 GLY A O 1
ATOM 1293 N N . VAL A 1 178 ? 7.480 -13.944 -13.717 1.00 96.44 178 VAL A N 1
ATOM 1294 C CA . VAL A 1 178 ? 7.642 -12.508 -13.988 1.00 96.44 178 VAL A CA 1
ATOM 1295 C C . VAL A 1 178 ? 9.078 -12.081 -13.681 1.00 96.44 178 VAL A C 1
ATOM 1297 O O . VAL A 1 178 ? 9.675 -12.497 -12.692 1.00 96.44 178 VAL A O 1
ATOM 1300 N N . THR A 1 179 ? 9.645 -11.219 -14.523 1.00 95.69 179 THR A N 1
ATOM 1301 C CA . THR A 1 179 ? 11.003 -10.685 -14.345 1.00 95.69 179 THR A CA 1
ATOM 1302 C C . THR A 1 179 ? 11.043 -9.194 -14.642 1.00 95.69 179 THR A C 1
ATOM 1304 O O . THR A 1 179 ? 10.382 -8.733 -15.574 1.00 95.69 179 THR A O 1
ATOM 1307 N N . MET A 1 180 ? 11.872 -8.444 -13.913 1.00 95.25 180 MET A N 1
ATOM 1308 C CA . MET A 1 180 ? 12.165 -7.056 -14.276 1.00 95.25 180 MET A CA 1
ATOM 1309 C C . MET A 1 180 ? 13.016 -6.993 -15.559 1.00 95.25 180 MET A C 1
ATOM 1311 O O . MET A 1 180 ? 13.929 -7.806 -15.721 1.00 95.25 180 MET A O 1
ATOM 1315 N N . PRO A 1 181 ? 12.779 -6.018 -16.454 1.00 96.06 181 PRO A N 1
ATOM 1316 C CA . PRO A 1 181 ? 13.646 -5.759 -17.601 1.00 96.06 181 PRO A CA 1
ATOM 1317 C C . PRO A 1 181 ? 14.984 -5.133 -17.163 1.00 96.06 181 PRO A C 1
ATOM 1319 O O . PRO A 1 181 ? 15.164 -4.811 -15.985 1.00 96.06 181 PRO A O 1
ATOM 1322 N N . PRO A 1 182 ? 15.934 -4.908 -18.093 1.00 94.69 182 PRO A N 1
ATOM 1323 C CA . PRO A 1 182 ? 17.136 -4.137 -17.798 1.00 94.69 182 PRO A CA 1
ATOM 1324 C C . PRO A 1 182 ? 16.821 -2.769 -17.175 1.00 94.69 182 PRO A C 1
ATOM 1326 O O . PRO A 1 182 ? 15.840 -2.112 -17.525 1.00 94.69 182 PRO A O 1
ATOM 1329 N N . ARG A 1 183 ? 17.679 -2.336 -16.248 1.00 93.94 183 ARG A N 1
ATOM 1330 C CA . ARG A 1 183 ? 17.586 -1.027 -15.585 1.00 93.94 183 ARG A CA 1
ATOM 1331 C C . ARG A 1 183 ? 17.941 0.119 -16.528 1.00 93.94 183 ARG A C 1
ATOM 1333 O O . ARG A 1 183 ? 18.677 -0.063 -17.492 1.00 93.94 183 ARG A O 1
ATOM 1340 N N . GLY A 1 184 ? 17.508 1.324 -16.169 1.00 94.94 184 GLY A N 1
ATOM 1341 C CA . GLY A 1 184 ? 17.711 2.540 -16.952 1.00 94.94 184 GLY A CA 1
ATOM 1342 C C . GLY A 1 184 ? 16.661 2.722 -18.043 1.00 94.94 184 GLY A C 1
ATOM 1343 O O . GLY A 1 184 ? 16.990 3.240 -19.106 1.00 94.94 184 GLY A O 1
ATOM 1344 N N . HIS A 1 185 ? 15.430 2.269 -17.790 1.00 95.81 185 HIS A N 1
ATOM 1345 C CA . HIS A 1 185 ? 14.302 2.386 -18.708 1.00 95.81 185 HIS A CA 1
ATOM 1346 C C . HIS A 1 185 ? 13.001 2.656 -17.947 1.00 95.81 185 HIS A C 1
ATOM 1348 O O . HIS A 1 185 ? 12.858 2.304 -16.771 1.00 95.81 185 HIS A O 1
ATOM 1354 N N . TRP A 1 186 ? 12.030 3.250 -18.641 1.00 98.06 186 TRP A N 1
ATOM 1355 C CA . TRP A 1 186 ? 10.656 3.301 -18.163 1.00 98.06 186 TRP A CA 1
ATOM 1356 C C . TRP A 1 186 ? 10.041 1.913 -18.245 1.00 98.06 186 TRP A C 1
ATOM 1358 O O . TRP A 1 186 ? 10.244 1.187 -19.222 1.00 98.06 186 TRP A O 1
ATOM 1368 N N . VAL A 1 187 ? 9.265 1.554 -17.229 1.00 98.38 187 VAL A N 1
ATOM 1369 C CA . VAL A 1 187 ? 8.537 0.289 -17.181 1.00 98.38 187 VAL A CA 1
ATOM 1370 C C . VAL A 1 187 ? 7.065 0.534 -16.894 1.00 98.38 187 VAL A C 1
ATOM 1372 O O . VAL A 1 187 ? 6.701 1.424 -16.126 1.00 98.38 187 VAL A O 1
ATOM 1375 N N . GLU A 1 188 ? 6.216 -0.268 -17.522 1.00 98.56 188 GLU A N 1
ATOM 1376 C CA . GLU A 1 188 ? 4.813 -0.424 -17.160 1.00 98.56 188 GLU A CA 1
ATOM 1377 C C . GLU A 1 188 ? 4.683 -1.715 -16.357 1.00 98.56 188 GLU A C 1
ATOM 1379 O O . GLU A 1 188 ? 5.063 -2.786 -16.841 1.00 98.56 188 GLU A O 1
ATOM 1384 N N . VAL A 1 189 ? 4.158 -1.598 -15.142 1.00 98.44 189 VAL A N 1
ATOM 1385 C CA . VAL A 1 189 ? 3.865 -2.725 -14.260 1.00 98.44 189 VAL A CA 1
ATOM 1386 C C . VAL A 1 189 ? 2.356 -2.860 -14.137 1.00 98.44 189 VAL A C 1
ATOM 1388 O O . VAL A 1 189 ? 1.668 -1.881 -13.837 1.00 98.44 189 VAL A O 1
ATOM 1391 N N . VAL A 1 190 ? 1.848 -4.065 -14.380 1.00 98.69 190 VAL A N 1
ATOM 1392 C CA . VAL A 1 190 ? 0.510 -4.472 -13.938 1.00 98.69 190 VAL A CA 1
ATOM 1393 C C . VAL A 1 190 ? 0.703 -5.315 -12.692 1.00 98.69 190 VAL A C 1
ATOM 1395 O O . VAL A 1 190 ? 1.525 -6.230 -12.704 1.00 98.69 190 VAL A O 1
ATOM 1398 N N . GLY A 1 191 ? -0.008 -4.985 -11.626 1.00 98.12 191 GLY A N 1
ATOM 1399 C CA . GLY A 1 191 ? 0.112 -5.677 -10.352 1.00 98.12 191 GLY A CA 1
ATOM 1400 C C . GLY A 1 191 ? -0.968 -5.260 -9.372 1.00 98.12 191 GLY A C 1
ATOM 1401 O O . GLY A 1 191 ? -1.754 -4.354 -9.656 1.00 98.12 191 GLY A O 1
ATOM 1402 N N . HIS A 1 192 ? -0.986 -5.898 -8.215 1.00 98.12 192 HIS A N 1
ATOM 1403 C CA . HIS A 1 192 ? -1.987 -5.715 -7.168 1.00 98.12 192 HIS A CA 1
ATOM 1404 C C . HIS A 1 192 ? -1.325 -5.500 -5.806 1.00 98.12 192 HIS A C 1
ATOM 1406 O O . HIS A 1 192 ? -0.126 -5.712 -5.626 1.00 98.12 192 HIS A O 1
ATOM 1412 N N . LEU A 1 193 ? -2.126 -5.034 -4.851 1.00 95.94 193 LEU A N 1
ATOM 1413 C CA . LEU A 1 193 ? -1.822 -5.086 -3.421 1.00 95.94 193 LEU A CA 1
ATOM 1414 C C . LEU A 1 193 ? -2.635 -6.245 -2.821 1.00 95.94 193 LEU A C 1
ATOM 1416 O O . LEU A 1 193 ? -3.322 -6.963 -3.543 1.00 95.94 193 LEU A O 1
ATOM 1420 N N . ASP A 1 194 ? -2.597 -6.428 -1.506 1.00 95.56 194 ASP A N 1
ATOM 1421 C CA . ASP A 1 194 ? -3.396 -7.441 -0.802 1.00 95.56 194 ASP A CA 1
ATOM 1422 C C . ASP A 1 194 ? -3.235 -8.865 -1.370 1.00 95.56 194 ASP A C 1
ATOM 1424 O O . ASP A 1 194 ? -4.212 -9.595 -1.571 1.00 95.56 194 ASP A O 1
ATOM 1428 N N . ASP A 1 195 ? -1.994 -9.246 -1.688 1.00 96.62 195 ASP A N 1
ATOM 1429 C CA . ASP A 1 195 ? -1.710 -10.564 -2.247 1.00 96.62 195 ASP A CA 1
ATOM 1430 C C . ASP A 1 195 ? -2.156 -11.680 -1.278 1.00 96.62 195 ASP A C 1
ATOM 1432 O O . ASP A 1 195 ? -1.899 -11.583 -0.072 1.00 96.62 195 ASP A O 1
ATOM 1436 N N . PRO A 1 196 ? -2.791 -12.771 -1.753 1.00 94.94 196 PRO A N 1
ATOM 1437 C CA . PRO A 1 196 ? -3.218 -13.870 -0.888 1.00 94.94 196 PRO A CA 1
ATOM 1438 C C . PRO A 1 196 ? -2.106 -14.464 -0.012 1.00 94.94 196 PRO A C 1
ATOM 1440 O O . PRO A 1 196 ? -2.396 -14.945 1.090 1.00 94.94 196 PRO A O 1
ATOM 1443 N N . ALA A 1 197 ? -0.848 -14.424 -0.461 1.00 92.88 197 ALA A N 1
ATOM 1444 C CA . ALA A 1 197 ? 0.304 -14.886 0.305 1.00 92.88 197 ALA A CA 1
ATOM 1445 C C . ALA A 1 197 ? 0.586 -14.031 1.548 1.00 92.88 197 ALA A C 1
ATOM 1447 O O . ALA A 1 197 ? 1.199 -14.529 2.491 1.00 92.88 197 ALA A O 1
ATOM 1448 N N . ALA A 1 198 ? 0.080 -12.796 1.619 1.00 91.19 198 ALA A N 1
ATOM 1449 C CA . ALA A 1 198 ? 0.211 -11.947 2.801 1.00 91.19 198 ALA A CA 1
ATOM 1450 C C . ALA A 1 198 ? -0.414 -12.578 4.056 1.00 91.19 198 ALA A C 1
ATOM 1452 O O . ALA A 1 198 ? 0.070 -12.346 5.156 1.00 91.19 198 ALA A O 1
ATOM 1453 N N . ARG A 1 199 ? -1.404 -13.472 3.913 1.00 87.00 199 ARG A N 1
ATOM 1454 C CA . ARG A 1 199 ? -1.961 -14.256 5.039 1.00 87.00 199 ARG A CA 1
ATOM 1455 C C . ARG A 1 199 ? -0.938 -15.189 5.692 1.00 87.00 199 ARG A C 1
ATOM 1457 O O . ARG A 1 199 ? -1.133 -15.640 6.816 1.00 87.00 199 ARG A O 1
ATOM 1464 N N . GLY A 1 200 ? 0.115 -15.536 4.954 1.00 83.81 200 GLY A N 1
ATOM 1465 C CA . GLY A 1 200 ? 1.257 -16.301 5.440 1.00 83.81 200 GLY A CA 1
ATOM 1466 C C . GLY A 1 200 ? 2.364 -15.429 6.031 1.00 83.81 200 GLY A C 1
ATOM 1467 O O . GLY A 1 200 ? 3.333 -15.989 6.544 1.00 83.81 200 GLY A O 1
ATOM 1468 N N . CYS A 1 201 ? 2.246 -14.096 5.968 1.00 83.81 201 CYS A N 1
ATOM 1469 C CA . CYS A 1 201 ? 3.179 -13.170 6.599 1.00 83.81 201 CYS A CA 1
ATOM 1470 C C . CYS A 1 201 ? 2.924 -13.119 8.093 1.00 83.81 201 CYS A C 1
ATOM 1472 O O . CYS A 1 201 ? 2.266 -12.229 8.616 1.00 83.81 201 CYS A O 1
ATOM 1474 N N . ALA A 1 202 ? 3.459 -14.120 8.769 1.00 72.75 202 ALA A N 1
ATOM 1475 C CA . ALA A 1 202 ? 3.562 -14.133 10.202 1.00 72.75 202 ALA A CA 1
ATOM 1476 C C . ALA A 1 202 ? 5.009 -14.400 10.592 1.00 72.75 202 ALA A C 1
ATOM 1478 O O . ALA A 1 202 ? 5.667 -15.257 9.983 1.00 72.75 202 ALA A O 1
ATOM 1479 N N . PRO A 1 203 ? 5.509 -13.710 11.618 1.00 60.66 203 PRO A N 1
ATOM 1480 C CA . PRO A 1 203 ? 6.795 -14.039 12.180 1.00 60.66 203 PRO A CA 1
ATOM 1481 C C . PRO A 1 203 ? 6.667 -15.384 12.906 1.00 60.66 203 PRO A C 1
ATOM 1483 O O . PRO A 1 203 ? 5.599 -15.783 13.381 1.00 60.66 203 PRO A O 1
ATOM 1486 N N . THR A 1 204 ? 7.773 -16.114 13.023 1.00 57.03 204 THR A N 1
ATOM 1487 C CA . THR A 1 204 ? 7.805 -17.371 13.787 1.00 57.03 204 THR A CA 1
ATOM 1488 C C . THR A 1 204 ? 7.612 -17.154 15.301 1.00 57.03 204 THR A C 1
ATOM 1490 O O . THR A 1 204 ? 7.476 -18.131 16.037 1.00 57.03 204 THR A O 1
ATOM 1493 N N . ASN A 1 205 ? 7.545 -15.897 15.774 1.00 55.53 205 ASN A N 1
ATOM 1494 C CA . ASN A 1 205 ? 7.282 -15.486 17.157 1.00 55.53 205 ASN A CA 1
ATOM 1495 C C . ASN A 1 205 ? 6.052 -14.542 17.267 1.00 55.53 205 ASN A C 1
ATOM 1497 O O . ASN A 1 205 ? 6.005 -13.463 16.703 1.00 55.53 205 ASN A O 1
ATOM 1501 N N . MET A 1 206 ? 5.034 -14.951 18.030 1.00 49.22 206 MET A N 1
ATOM 1502 C CA . MET A 1 206 ? 3.640 -14.449 18.011 1.00 49.22 206 MET A CA 1
ATOM 1503 C C . MET A 1 206 ? 3.348 -12.972 18.381 1.00 49.22 206 MET A C 1
ATOM 1505 O O . MET A 1 206 ? 2.170 -12.624 18.475 1.00 49.22 206 MET A O 1
ATOM 1509 N N . GLU A 1 207 ? 4.322 -12.098 18.632 1.00 54.22 207 GLU A N 1
ATOM 1510 C CA . GLU A 1 207 ? 4.019 -10.796 19.260 1.00 54.22 207 GLU A CA 1
ATOM 1511 C C . GLU A 1 207 ? 3.432 -9.728 18.314 1.00 54.22 207 GLU A C 1
ATOM 1513 O O . GLU A 1 207 ? 2.719 -8.856 18.810 1.00 54.22 207 GLU A O 1
ATOM 1518 N N . ASP A 1 208 ? 3.591 -9.836 16.985 1.00 59.09 208 ASP A N 1
ATOM 1519 C CA . ASP A 1 208 ? 3.131 -8.786 16.049 1.00 59.09 208 ASP A CA 1
ATOM 1520 C C . ASP A 1 208 ? 2.436 -9.278 14.761 1.00 59.09 208 ASP A C 1
ATOM 1522 O O . ASP A 1 208 ? 2.517 -8.675 13.693 1.00 59.09 208 ASP A O 1
ATOM 1526 N N . TRP A 1 209 ? 1.688 -10.383 14.868 1.00 56.31 209 TRP A N 1
ATOM 1527 C CA . TRP A 1 209 ? 1.015 -11.046 13.734 1.00 56.31 209 TRP A CA 1
ATOM 1528 C C . TRP A 1 209 ? 0.305 -10.090 12.756 1.00 56.31 209 TRP A C 1
ATOM 1530 O O . TRP A 1 209 ? 0.396 -10.241 11.543 1.00 56.31 209 TRP A O 1
ATOM 1540 N N . PHE A 1 210 ? -0.439 -9.113 13.280 1.00 61.53 210 PHE A N 1
ATOM 1541 C CA . PHE A 1 210 ? -1.249 -8.224 12.445 1.00 61.53 210 PHE A CA 1
ATOM 1542 C C . PHE A 1 210 ? -0.441 -7.094 11.810 1.00 61.53 210 PHE A C 1
ATOM 1544 O O . PHE A 1 210 ? -0.844 -6.625 10.748 1.00 61.53 210 PHE A O 1
ATOM 1551 N N . GLY A 1 211 ? 0.650 -6.647 12.441 1.00 69.56 211 GLY A N 1
ATOM 1552 C CA . GLY A 1 211 ? 1.565 -5.675 11.847 1.00 69.56 211 GLY A CA 1
ATOM 1553 C C . GLY A 1 211 ? 2.253 -6.275 10.625 1.00 69.56 211 GLY A C 1
ATOM 1554 O O . GLY A 1 211 ? 2.221 -5.685 9.545 1.00 69.56 211 GLY A O 1
ATOM 1555 N N . ASP A 1 212 ? 2.747 -7.506 10.752 1.00 77.25 212 ASP A N 1
ATOM 1556 C CA . ASP A 1 212 ? 3.445 -8.214 9.673 1.00 77.25 212 ASP A CA 1
ATOM 1557 C C . ASP A 1 212 ? 2.517 -8.611 8.517 1.00 77.25 212 ASP A C 1
ATOM 1559 O O . ASP A 1 212 ? 2.842 -8.383 7.347 1.00 77.25 212 ASP A O 1
ATOM 1563 N N . GLU A 1 213 ? 1.325 -9.136 8.819 1.00 83.50 213 GLU A N 1
ATOM 1564 C CA . GLU A 1 213 ? 0.325 -9.427 7.789 1.00 83.50 213 GLU A CA 1
ATOM 1565 C C . GLU A 1 213 ? -0.061 -8.143 7.047 1.00 83.50 213 GLU A C 1
ATOM 1567 O O . GLU A 1 213 ? -0.037 -8.098 5.816 1.00 83.50 213 GLU A O 1
ATOM 1572 N N . LEU A 1 214 ? -0.369 -7.068 7.777 1.00 83.81 214 LEU A N 1
ATOM 1573 C CA . LEU A 1 214 ? -0.748 -5.794 7.173 1.00 83.81 214 LEU A CA 1
ATOM 1574 C C . LEU A 1 214 ? 0.387 -5.199 6.335 1.00 83.81 214 LEU A C 1
ATOM 1576 O O . LEU A 1 214 ? 0.121 -4.704 5.242 1.00 83.81 214 LEU A O 1
ATOM 1580 N N . THR A 1 215 ? 1.633 -5.299 6.800 1.00 82.81 215 THR A N 1
ATOM 1581 C CA . THR A 1 215 ? 2.833 -4.917 6.045 1.00 82.81 215 THR A CA 1
ATOM 1582 C C . THR A 1 215 ? 2.837 -5.589 4.682 1.00 82.81 215 THR A C 1
ATOM 1584 O O . THR A 1 215 ? 2.838 -4.909 3.655 1.00 82.81 215 THR A O 1
ATOM 1587 N N . CYS A 1 216 ? 2.733 -6.915 4.660 1.00 89.00 216 CYS A N 1
ATOM 1588 C CA . CYS A 1 216 ? 2.726 -7.676 3.419 1.00 89.00 216 CYS A CA 1
ATOM 1589 C C . CYS A 1 216 ? 1.543 -7.365 2.514 1.00 89.00 216 CYS A C 1
ATOM 1591 O O . CYS A 1 216 ? 1.695 -7.337 1.295 1.00 89.00 216 CYS A O 1
ATOM 1593 N N . ARG A 1 217 ? 0.364 -7.093 3.080 1.00 91.94 217 ARG A N 1
ATOM 1594 C CA . ARG A 1 217 ? -0.800 -6.683 2.284 1.00 91.94 217 ARG A CA 1
ATOM 1595 C C . ARG A 1 217 ? -0.552 -5.365 1.552 1.00 91.94 217 ARG A C 1
ATOM 1597 O O . ARG A 1 217 ? -1.173 -5.122 0.526 1.00 91.94 217 ARG A O 1
ATOM 1604 N N . THR A 1 218 ? 0.348 -4.512 2.039 1.00 90.06 218 THR A N 1
ATOM 1605 C CA . THR A 1 218 ? 0.700 -3.256 1.355 1.00 90.06 218 THR A CA 1
ATOM 1606 C C . THR A 1 218 ? 1.781 -3.400 0.284 1.00 90.06 218 THR A C 1
ATOM 1608 O O . THR A 1 218 ? 2.094 -2.413 -0.390 1.00 90.06 218 THR A O 1
ATOM 1611 N N . GLU A 1 219 ? 2.344 -4.594 0.103 1.00 92.25 219 GLU A N 1
ATOM 1612 C CA . GLU A 1 219 ? 3.349 -4.843 -0.923 1.00 92.25 219 GLU A CA 1
ATOM 1613 C C . GLU A 1 219 ? 2.711 -4.962 -2.304 1.00 92.25 219 GLU A C 1
ATOM 1615 O O . GLU A 1 219 ? 1.693 -5.625 -2.494 1.00 92.25 219 GLU A O 1
ATOM 1620 N N . PHE A 1 220 ? 3.327 -4.305 -3.286 1.00 95.50 220 PHE A N 1
ATOM 1621 C CA . PHE A 1 220 ? 2.840 -4.306 -4.658 1.00 95.50 220 PHE A CA 1
ATOM 1622 C C . PHE A 1 220 ? 3.447 -5.478 -5.426 1.00 95.50 220 PHE A C 1
ATOM 1624 O O . PHE A 1 220 ? 4.650 -5.476 -5.703 1.00 95.50 220 PHE A O 1
ATOM 1631 N N . VAL A 1 221 ? 2.635 -6.478 -5.758 1.00 97.12 221 VAL A N 1
ATOM 1632 C CA . VAL A 1 221 ? 3.061 -7.702 -6.448 1.00 97.12 221 VAL A CA 1
ATOM 1633 C C . VAL A 1 221 ? 2.802 -7.564 -7.943 1.00 97.12 221 VAL A C 1
ATOM 1635 O O . VAL A 1 221 ? 1.688 -7.275 -8.369 1.00 97.12 221 VAL A O 1
ATOM 1638 N N . ALA A 1 222 ? 3.842 -7.742 -8.756 1.00 97.88 222 ALA A N 1
ATOM 1639 C CA . ALA A 1 222 ? 3.738 -7.658 -10.205 1.00 97.88 222 ALA A CA 1
ATOM 1640 C C . ALA A 1 222 ? 3.147 -8.933 -10.811 1.00 97.88 222 ALA A C 1
ATOM 1642 O O . ALA A 1 222 ? 3.661 -10.031 -10.621 1.00 97.88 222 ALA A O 1
ATOM 1643 N N . GLU A 1 223 ? 2.140 -8.745 -11.655 1.00 98.44 223 GLU A N 1
ATOM 1644 C CA . GLU A 1 223 ? 1.599 -9.753 -12.566 1.00 98.44 223 GLU A CA 1
ATOM 1645 C C . GLU A 1 223 ? 2.288 -9.686 -13.938 1.00 98.44 223 GLU A C 1
ATOM 1647 O O . GLU A 1 223 ? 2.423 -10.688 -14.637 1.00 98.44 223 GLU A O 1
ATOM 1652 N N . SER A 1 224 ? 2.726 -8.493 -14.357 1.00 98.50 224 SER A N 1
ATOM 1653 C CA . SER A 1 224 ? 3.556 -8.314 -15.550 1.00 98.50 224 SER A CA 1
ATOM 1654 C C . SER A 1 224 ? 4.391 -7.040 -15.478 1.00 98.50 224 SER A C 1
ATOM 1656 O O . SER A 1 224 ? 3.976 -6.035 -14.900 1.00 98.50 224 SER A O 1
ATOM 1658 N N . VAL A 1 225 ? 5.565 -7.070 -16.112 1.00 98.38 225 VAL A N 1
ATOM 1659 C CA . VAL A 1 225 ? 6.460 -5.916 -16.251 1.00 98.38 225 VAL A CA 1
ATOM 1660 C C . VAL A 1 225 ? 6.947 -5.851 -17.691 1.00 98.38 225 VAL A C 1
ATOM 1662 O O . VAL A 1 225 ? 7.415 -6.851 -18.234 1.00 98.38 225 VAL A O 1
ATOM 1665 N N . LYS A 1 226 ? 6.871 -4.678 -18.320 1.00 98.06 226 LYS A N 1
ATOM 1666 C CA . LYS A 1 226 ? 7.427 -4.468 -19.664 1.00 98.06 226 LYS A CA 1
ATOM 1667 C C . LYS A 1 226 ? 8.092 -3.100 -19.803 1.00 98.06 226 LYS A C 1
ATOM 1669 O O . LYS A 1 226 ? 7.597 -2.131 -19.223 1.00 98.06 226 LYS A O 1
ATOM 1674 N N . PRO A 1 227 ? 9.179 -2.992 -20.585 1.00 97.94 227 PRO A N 1
ATOM 1675 C CA . PRO A 1 227 ? 9.757 -1.700 -20.918 1.00 97.94 227 PRO A CA 1
ATOM 1676 C C . PRO A 1 227 ? 8.785 -0.889 -21.784 1.00 97.94 227 PRO A C 1
ATOM 1678 O O . PRO A 1 227 ? 8.064 -1.437 -22.622 1.00 97.94 227 PRO A O 1
ATOM 1681 N N . VAL A 1 228 ? 8.776 0.424 -21.587 1.00 98.31 228 VAL A N 1
ATOM 1682 C CA . VAL A 1 228 ? 7.986 1.387 -22.366 1.00 98.31 228 VAL A CA 1
ATOM 1683 C C . VAL A 1 228 ? 8.837 2.611 -22.710 1.00 98.31 228 VAL A C 1
ATOM 1685 O O . VAL A 1 228 ? 9.924 2.794 -22.169 1.00 98.31 228 VAL A O 1
ATOM 1688 N N . ALA A 1 229 ? 8.359 3.446 -23.635 1.00 97.19 229 ALA A N 1
ATOM 1689 C CA . ALA A 1 229 ? 9.111 4.611 -24.107 1.00 97.19 229 ALA A CA 1
ATOM 1690 C C . ALA A 1 229 ? 9.160 5.774 -23.096 1.00 97.19 229 ALA A C 1
ATOM 1692 O O . ALA A 1 229 ? 10.049 6.613 -23.184 1.00 97.19 229 ALA A O 1
ATOM 1693 N N . GLY A 1 230 ? 8.209 5.838 -22.163 1.00 95.31 230 GLY A N 1
ATOM 1694 C CA . GLY A 1 230 ? 8.043 6.976 -21.265 1.00 95.31 230 GLY A CA 1
ATOM 1695 C C . GLY A 1 230 ? 6.822 6.835 -20.352 1.00 95.31 230 GLY A C 1
ATOM 1696 O O . GLY A 1 230 ? 6.141 5.799 -20.399 1.00 95.31 230 GLY A O 1
ATOM 1697 N N . PRO A 1 231 ? 6.523 7.868 -19.545 1.00 95.31 231 PRO A N 1
ATOM 1698 C CA . PRO A 1 231 ? 5.271 7.956 -18.793 1.00 95.31 231 PRO A CA 1
ATOM 1699 C C . PRO A 1 231 ? 4.043 7.957 -19.728 1.00 95.31 231 PRO A C 1
ATOM 1701 O O . PRO A 1 231 ? 4.177 7.970 -20.955 1.00 95.31 231 PRO A O 1
ATOM 1704 N N . TYR A 1 232 ? 2.841 7.855 -19.157 1.00 91.94 232 TYR A N 1
ATOM 1705 C CA . TYR A 1 232 ? 1.592 8.158 -19.870 1.00 91.94 232 TYR A CA 1
ATOM 1706 C C . TYR A 1 232 ? 1.499 9.636 -20.217 1.00 91.94 232 TYR A C 1
ATOM 1708 O O . TYR A 1 232 ? 1.916 10.445 -19.351 1.00 91.94 232 TYR A O 1
#

Sequence (232 aa):
MRAKPGTAGAQLGTIDAGQLGFVVAGPVSADGYAWYRLSAVGLPPNAGCEPPVRTTPFTCPDWLGWVAAGQPGGQPWLEATTLPCPASPMNLEALINGPASMGSRTPLERLACYGSSSIRVRGWFPKMPDGGLGGACGGYSVAWLVCQNINYNGLVVSESAAFDTWWLKVTIDPATGVTMPPRGHWVEVVGHLDDPAARGCAPTNMEDWFGDELTCRTEFVAESVKPVAGPY